Protein AF-A0A9C7V5L8-F1 (afdb_monomer)

Mean predicted aligned error: 9.67 Å

pLDDT: mean 76.82, std 20.41, range [23.62, 98.0]

Sequence (207 aa):
MPKQIGFRKIGQVSLGNASNLSGWEWQTLNNRGLYIYHSVRDINSKLLDERAEGILSKWDIISTSLVNKHRFHGVGNVGLILKVPAQNIISTSPKSLHFPNRIGLGSAEAEDVWALSDRIASGVNLAGTCLASSFRFLLNPETIMAKTQDYNEVLVVGRPGIKLYQDYPHTEKIEVWHICRTGEEYDVDIYQRLRLCNPGVRTVVLA

Nearest PDB structures (foldseek):
  8ine-assembly1_6  TM=5.066E-01  e=8.709E+00  Homo sapiens
  6met-assembly1_G  TM=1.849E-01  e=4.070E+00  Human immunodeficiency virus 1
  6u0n-assembly1_C  TM=1.704E-01  e=5.588E+00  Human immunodeficiency virus 1

Radius of gyration: 16.79 Å; Cα contacts (8 Å, |Δi|>4): 419; chains: 1; bounding box: 36×43×50 Å

Secondary structure (DSSP, 8-state):
--------S-TT---S-GGGGGGGSHHHHHHTTEEEEEE---TT-GGGTS-HHHHHTT-S-EEEEEEETTB---SSSEEEEEE--GGGEEEEESS-----TTTTS-SS-SS-TTHHHHHHHH-B-TTS-B-SS-S-----HHHHHHH-SS--EEEE--SSS----TTSPPP-PPEEEEEEEESSSTTHHHHHHHHHHSTT-EEEEE-

Solvent-accessible surface area (backbone atoms only — not comparable to full-atom values): 11532 Å² total; per-residue (Å²): 132,86,77,81,80,77,82,81,66,78,71,83,59,68,80,63,84,67,79,42,38,68,51,47,27,53,68,53,26,51,77,70,54,38,42,42,35,35,60,57,81,59,90,84,39,65,53,54,74,35,43,46,48,69,55,42,39,67,24,58,44,41,62,26,12,65,26,34,66,84,53,64,22,54,65,73,43,30,30,37,31,42,43,49,53,35,59,22,54,63,23,41,38,36,44,66,65,56,67,71,70,54,52,61,66,58,78,98,51,45,80,49,91,51,56,62,61,51,42,48,64,59,17,48,31,76,86,70,48,68,46,98,53,49,60,70,36,74,63,40,63,66,59,30,64,73,58,36,81,69,35,30,28,32,35,29,38,20,36,52,73,42,70,48,42,90,91,47,65,53,17,49,71,45,42,71,59,29,42,35,37,43,83,82,86,68,60,58,66,57,50,51,34,36,49,67,32,34,73,90,53,47,76,47,79,43,86

Structure (mmCIF, N/CA/C/O backbone):
data_AF-A0A9C7V5L8-F1
#
_entry.id   AF-A0A9C7V5L8-F1
#
loop_
_atom_site.group_PDB
_atom_site.id
_atom_site.type_symbol
_atom_site.label_atom_id
_atom_site.label_alt_id
_atom_site.label_comp_id
_atom_site.label_asym_id
_atom_site.label_entity_id
_atom_site.label_seq_id
_atom_site.pdbx_PDB_ins_code
_atom_site.Cartn_x
_atom_site.Cartn_y
_atom_site.Cartn_z
_atom_site.occupancy
_atom_site.B_iso_or_equiv
_atom_site.auth_seq_id
_atom_site.auth_comp_id
_atom_site.auth_asym_id
_atom_site.auth_atom_id
_atom_site.pdbx_PDB_model_num
ATOM 1 N N . MET A 1 1 ? 6.798 -24.695 29.400 1.00 25.45 1 MET A N 1
ATOM 2 C CA . MET A 1 1 ? 5.682 -23.772 29.708 1.00 25.45 1 MET A CA 1
ATOM 3 C C . MET A 1 1 ? 5.746 -22.612 28.726 1.00 25.45 1 MET A C 1
ATOM 5 O O . MET A 1 1 ? 6.796 -21.978 28.677 1.00 25.45 1 MET A O 1
ATOM 9 N N . PRO A 1 2 ? 4.717 -22.355 27.901 1.00 26.05 2 PRO A N 1
ATOM 10 C CA . PRO A 1 2 ? 4.737 -21.208 27.003 1.00 26.05 2 PRO A CA 1
ATOM 11 C C . PRO A 1 2 ? 4.601 -19.934 27.840 1.00 26.05 2 PRO A C 1
ATOM 13 O O . PRO A 1 2 ? 3.645 -19.787 28.600 1.00 26.05 2 PRO A O 1
ATOM 16 N N . LYS A 1 3 ? 5.581 -19.031 27.732 1.00 23.62 3 LYS A N 1
ATOM 17 C CA . LYS A 1 3 ? 5.513 -17.698 28.335 1.00 23.62 3 LYS A CA 1
ATOM 18 C C . LYS A 1 3 ? 4.368 -16.936 27.668 1.00 23.62 3 LYS A C 1
ATOM 20 O O . LYS A 1 3 ? 4.429 -16.667 26.472 1.00 23.62 3 LYS A O 1
ATOM 25 N N . GLN A 1 4 ? 3.339 -16.589 28.440 1.00 24.62 4 GLN A N 1
ATOM 26 C CA . GLN A 1 4 ? 2.385 -15.549 28.063 1.00 24.62 4 GLN A CA 1
ATOM 27 C C . GLN A 1 4 ? 3.173 -14.258 27.815 1.00 24.62 4 GLN A C 1
ATOM 29 O O . GLN A 1 4 ? 3.718 -13.662 28.744 1.00 24.62 4 GLN A O 1
ATOM 34 N N . ILE A 1 5 ? 3.274 -13.856 26.549 1.00 30.81 5 ILE A N 1
ATOM 35 C CA . ILE A 1 5 ? 3.837 -12.566 26.157 1.00 30.81 5 ILE A CA 1
ATOM 36 C C . ILE A 1 5 ? 2.778 -11.520 26.509 1.00 30.81 5 ILE A C 1
ATOM 38 O O . ILE A 1 5 ? 1.745 -11.406 25.853 1.00 30.81 5 ILE A O 1
ATOM 42 N N . GLY A 1 6 ? 3.003 -10.823 27.621 1.00 24.31 6 GLY A N 1
ATOM 43 C CA . GLY A 1 6 ? 2.120 -9.776 28.114 1.00 24.31 6 GLY A CA 1
ATOM 44 C C . GLY A 1 6 ? 2.087 -8.589 27.156 1.00 24.31 6 GLY A C 1
ATOM 45 O O . GLY A 1 6 ? 3.059 -7.847 27.039 1.00 24.31 6 GLY A O 1
ATOM 46 N N . PHE A 1 7 ? 0.942 -8.385 26.507 1.00 36.97 7 PHE A N 1
ATOM 47 C CA . PHE A 1 7 ? 0.607 -7.153 25.803 1.00 36.97 7 PHE A CA 1
ATOM 48 C C . PHE A 1 7 ? 0.514 -5.995 26.812 1.00 36.97 7 PHE A C 1
ATOM 50 O O . PHE A 1 7 ? -0.493 -5.847 27.507 1.00 36.97 7 PHE A O 1
ATOM 57 N N . ARG A 1 8 ? 1.531 -5.126 26.890 1.00 31.16 8 ARG A N 1
ATOM 58 C CA . ARG A 1 8 ? 1.340 -3.778 27.447 1.00 31.16 8 ARG A CA 1
ATOM 59 C C . ARG A 1 8 ? 0.709 -2.893 26.369 1.00 31.16 8 ARG A C 1
ATOM 61 O O . ARG A 1 8 ? 1.365 -2.460 25.438 1.00 31.16 8 ARG A O 1
ATOM 68 N N . LYS A 1 9 ? -0.604 -2.696 26.512 1.00 34.94 9 LYS A N 1
ATOM 69 C CA . LYS A 1 9 ? -1.468 -1.675 25.894 1.00 34.94 9 LYS A CA 1
ATOM 70 C C . LYS A 1 9 ? -1.099 -1.179 24.469 1.00 34.94 9 LYS A C 1
ATOM 72 O O . LYS A 1 9 ? -0.755 -0.020 24.288 1.00 34.94 9 LYS A O 1
ATOM 77 N N . ILE A 1 10 ? -1.444 -1.972 23.452 1.00 41.50 10 ILE A N 1
ATOM 78 C CA . ILE A 1 10 ? -2.270 -1.455 22.326 1.00 41.50 10 ILE A CA 1
ATOM 79 C C . ILE A 1 10 ? -3.763 -1.696 22.662 1.00 41.50 10 ILE A C 1
ATOM 81 O O . ILE A 1 10 ? -4.635 -1.859 21.821 1.00 41.50 10 ILE A O 1
ATOM 85 N N . GLY A 1 11 ? -4.072 -1.787 23.955 1.00 32.16 11 GLY A N 1
ATOM 86 C CA . GLY A 1 11 ? -5.419 -1.857 24.493 1.00 32.16 11 GLY A CA 1
ATOM 87 C C . GLY A 1 11 ? -5.850 -0.434 24.805 1.00 32.16 11 GLY A C 1
ATOM 88 O O . GLY A 1 11 ? -5.294 0.169 25.720 1.00 32.16 11 GLY A O 1
ATOM 89 N N . GLN A 1 12 ? -6.825 0.061 24.040 1.00 36.06 12 GLN A N 1
ATOM 90 C CA . GLN A 1 12 ? -7.390 1.420 24.061 1.00 36.06 12 GLN A CA 1
ATOM 91 C C . GLN A 1 12 ? -6.641 2.494 23.258 1.00 36.06 12 GLN A C 1
ATOM 93 O O . GLN A 1 12 ? -6.560 3.644 23.681 1.00 36.06 12 GLN A O 1
ATOM 98 N N . VAL A 1 13 ? -6.177 2.181 22.048 1.00 39.44 13 VAL A N 1
ATOM 99 C CA . VAL A 1 13 ? -6.039 3.234 21.030 1.00 39.44 13 VAL A CA 1
ATOM 100 C C . VAL A 1 13 ? -7.345 3.283 20.238 1.00 39.44 13 VAL A C 1
ATOM 102 O O . VAL A 1 13 ? -7.466 2.665 19.193 1.00 39.44 13 VAL A O 1
ATOM 105 N N . SER A 1 14 ? -8.358 3.979 20.762 1.00 39.94 14 SER A N 1
ATOM 106 C CA . SER A 1 14 ? -9.491 4.395 19.929 1.00 39.94 14 SER A CA 1
ATOM 107 C C . SER A 1 14 ? -9.002 5.557 19.070 1.00 39.94 14 SER A C 1
ATOM 109 O O . SER A 1 14 ? -8.735 6.642 19.586 1.00 39.94 14 SER A O 1
ATOM 111 N N . LEU A 1 15 ? -8.814 5.329 17.769 1.00 50.28 15 LEU A N 1
ATOM 112 C CA . LEU A 1 15 ? -8.377 6.351 16.806 1.00 50.28 15 LEU A CA 1
ATOM 113 C C . LEU A 1 15 ? -9.476 7.399 16.493 1.00 50.28 15 LEU A C 1
ATOM 115 O O . LEU A 1 15 ? -9.343 8.161 15.540 1.00 50.28 15 LEU A O 1
ATOM 119 N N . GLY A 1 16 ? -10.537 7.479 17.306 1.00 47.16 16 GLY A N 1
ATOM 120 C CA . GLY A 1 16 ? -11.697 8.339 17.071 1.00 47.16 16 GLY A CA 1
ATOM 121 C C . GLY A 1 16 ? -12.700 7.728 16.086 1.00 47.16 16 GLY A C 1
ATOM 122 O O . GLY A 1 16 ? -12.599 6.556 15.725 1.00 47.16 16 GLY A O 1
ATOM 123 N N . ASN A 1 17 ? -13.698 8.520 15.678 1.00 50.53 17 ASN A N 1
ATOM 124 C CA . ASN A 1 17 ? -14.792 8.063 14.817 1.00 50.53 17 ASN A CA 1
ATOM 125 C C . ASN A 1 17 ? -14.271 7.542 13.469 1.00 50.53 17 ASN A C 1
ATOM 127 O O . ASN A 1 17 ? -13.768 8.297 12.640 1.00 50.53 17 ASN A O 1
ATOM 131 N N . ALA A 1 18 ? -14.493 6.255 13.216 1.00 61.12 18 ALA A N 1
ATOM 132 C CA . ALA A 1 18 ? -14.189 5.565 11.966 1.00 61.12 18 ALA A CA 1
ATOM 133 C C . ALA A 1 18 ? -15.136 5.942 10.802 1.00 61.12 18 ALA A C 1
ATOM 135 O O . ALA A 1 18 ? -15.246 5.216 9.814 1.00 61.12 18 ALA A O 1
ATOM 136 N N . SER A 1 19 ? -15.829 7.084 10.897 1.00 66.44 19 SER A N 1
ATOM 137 C CA . SER A 1 19 ? -16.840 7.528 9.929 1.00 66.44 19 SER A CA 1
ATOM 138 C C . SER A 1 19 ? -16.282 7.668 8.512 1.00 66.44 19 SER A C 1
ATOM 140 O O . SER A 1 19 ? -17.009 7.475 7.541 1.00 66.44 19 SER A O 1
ATOM 142 N N . ASN A 1 20 ? -14.981 7.945 8.388 1.00 78.31 20 ASN A N 1
ATOM 143 C CA . ASN A 1 20 ? -14.323 8.138 7.099 1.00 78.31 20 ASN A CA 1
ATOM 144 C C . ASN A 1 20 ? -13.749 6.846 6.492 1.00 78.31 20 ASN A C 1
ATOM 146 O O . ASN A 1 20 ? -13.386 6.872 5.319 1.00 78.31 20 ASN A O 1
ATOM 150 N N . LEU A 1 21 ? -13.691 5.727 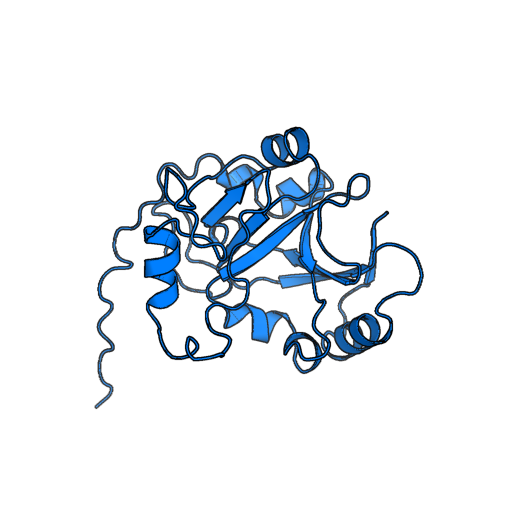7.231 1.00 88.06 21 LEU A N 1
ATOM 151 C CA . LEU A 1 21 ? -13.125 4.463 6.727 1.00 88.06 21 LEU A CA 1
ATOM 152 C C . LEU A 1 21 ? -13.976 3.823 5.623 1.00 88.06 21 LEU A C 1
ATOM 154 O O . LEU A 1 21 ? -13.425 3.206 4.722 1.00 88.06 21 LEU A O 1
ATOM 158 N N . SER A 1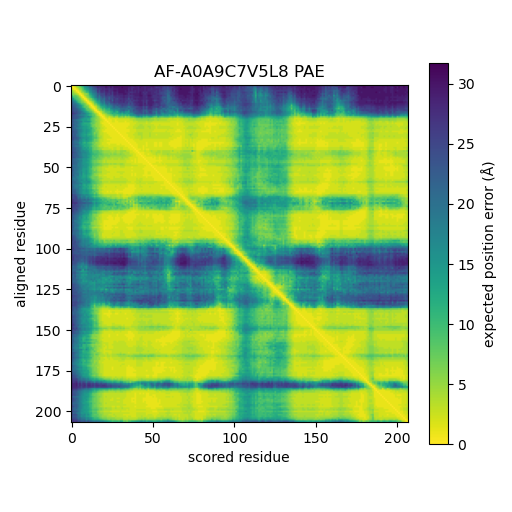 22 ? -15.290 4.051 5.610 1.00 89.12 22 SER A N 1
ATOM 159 C CA . SER A 1 22 ? -16.179 3.547 4.548 1.00 89.12 22 SER A CA 1
ATOM 160 C C . SER A 1 22 ? -15.775 4.013 3.138 1.00 89.12 22 SER A C 1
ATOM 162 O O . SER A 1 22 ? -15.967 3.297 2.153 1.00 89.12 22 SER A O 1
ATOM 164 N N . GLY A 1 23 ? -15.168 5.202 3.030 1.00 92.00 23 GLY A N 1
ATOM 165 C CA . GLY A 1 23 ? -14.621 5.718 1.774 1.00 92.00 23 GLY A CA 1
ATOM 166 C C . GLY A 1 23 ? -13.405 4.935 1.272 1.00 92.00 23 GLY A C 1
ATOM 167 O O . GLY A 1 23 ? -13.125 4.953 0.078 1.00 92.00 23 GLY A O 1
ATOM 168 N N . TRP A 1 24 ? -12.712 4.238 2.170 1.00 94.81 24 TRP A N 1
ATOM 169 C CA . TRP A 1 24 ? -11.493 3.480 1.906 1.00 94.81 24 TRP A CA 1
ATOM 170 C C . TRP A 1 24 ? -11.724 2.004 1.599 1.00 94.81 24 TRP A C 1
ATOM 172 O O . TRP A 1 24 ? -10.770 1.297 1.283 1.00 94.81 24 TRP A O 1
ATOM 182 N N . GLU A 1 25 ? -12.970 1.536 1.663 1.00 95.31 25 GLU A N 1
ATOM 183 C CA . GLU A 1 25 ? -13.309 0.181 1.241 1.00 95.31 25 GLU A CA 1
ATOM 184 C C . GLU A 1 25 ? -12.869 -0.059 -0.204 1.00 95.31 25 GLU A C 1
ATOM 186 O O . GLU A 1 25 ? -13.068 0.785 -1.085 1.00 95.31 25 GLU A O 1
ATOM 191 N N . TRP A 1 26 ? -12.295 -1.236 -0.458 1.00 94.56 26 TRP A N 1
ATOM 192 C CA . TRP A 1 26 ? -11.702 -1.581 -1.750 1.00 94.56 26 TRP A CA 1
ATOM 193 C C . TRP A 1 26 ? -12.666 -1.333 -2.921 1.00 94.56 26 TRP A C 1
ATOM 195 O O . TRP A 1 26 ? -12.301 -0.707 -3.917 1.00 94.56 26 TRP A O 1
ATOM 205 N N . GLN A 1 27 ? -13.914 -1.788 -2.799 1.00 95.12 27 GLN A N 1
ATOM 206 C CA . GLN A 1 27 ? -14.936 -1.611 -3.829 1.00 95.12 27 GLN A CA 1
ATOM 207 C C . GLN A 1 27 ? -15.253 -0.128 -4.054 1.00 95.12 27 GLN A C 1
ATOM 209 O O . GLN A 1 27 ? -15.415 0.291 -5.200 1.00 95.12 27 GLN A O 1
ATOM 214 N N . THR A 1 28 ? -15.296 0.673 -2.988 1.00 95.94 28 THR A N 1
ATOM 215 C CA . THR A 1 28 ? -15.529 2.121 -3.067 1.00 95.94 28 THR A CA 1
ATOM 216 C C . THR A 1 28 ? -14.394 2.819 -3.811 1.00 95.94 28 THR A C 1
ATOM 218 O O . THR A 1 28 ? -14.662 3.580 -4.742 1.00 95.94 28 THR A O 1
ATOM 221 N N . LEU A 1 29 ? -13.136 2.527 -3.459 1.00 96.00 29 LEU A N 1
ATOM 222 C CA . LEU A 1 29 ? -11.957 3.076 -4.136 1.00 96.00 29 LEU A CA 1
ATOM 223 C C . LEU A 1 29 ? -11.925 2.684 -5.616 1.00 96.00 29 LEU A C 1
ATOM 225 O O . LEU A 1 29 ? -11.814 3.547 -6.490 1.00 96.00 29 LEU A O 1
ATOM 229 N N . ASN A 1 30 ? -12.101 1.394 -5.908 1.00 94.50 30 ASN A N 1
ATOM 230 C CA . ASN A 1 30 ? -12.046 0.873 -7.268 1.00 94.50 30 ASN A CA 1
ATOM 231 C C . ASN A 1 30 ? -13.142 1.470 -8.166 1.00 94.50 30 ASN A C 1
ATOM 233 O O . ASN A 1 30 ? -12.861 1.865 -9.296 1.00 94.50 30 ASN A O 1
ATOM 237 N N . ASN A 1 31 ? -14.370 1.621 -7.656 1.00 95.31 31 ASN A N 1
ATOM 238 C CA . ASN A 1 31 ? -15.469 2.262 -8.391 1.00 95.31 31 ASN A CA 1
ATOM 239 C C . ASN A 1 31 ? -15.179 3.733 -8.732 1.00 95.31 31 ASN A C 1
ATOM 241 O O . ASN A 1 31 ? -15.732 4.268 -9.690 1.00 95.31 31 ASN A O 1
ATOM 245 N N . ARG A 1 32 ? -14.300 4.385 -7.964 1.00 93.94 32 ARG A N 1
ATOM 246 C CA . ARG A 1 32 ? -13.843 5.764 -8.187 1.00 93.94 32 ARG A CA 1
ATOM 247 C C . ARG A 1 32 ? -12.551 5.838 -9.009 1.00 93.94 32 ARG A C 1
ATOM 249 O O . ARG A 1 32 ? -12.058 6.932 -9.267 1.00 93.94 32 ARG A O 1
ATOM 256 N N . GLY A 1 33 ? -11.998 4.696 -9.427 1.00 93.94 33 GLY A N 1
ATOM 257 C CA . GLY A 1 33 ? -10.718 4.623 -10.133 1.00 93.94 33 GLY A CA 1
ATOM 258 C C . GLY A 1 33 ? -9.522 5.034 -9.271 1.00 93.94 33 GLY A C 1
ATOM 259 O O . GLY A 1 33 ? -8.534 5.535 -9.809 1.00 93.94 33 GLY A O 1
ATOM 260 N N . LEU A 1 34 ? -9.631 4.872 -7.950 1.00 95.38 34 LEU A N 1
ATOM 261 C CA . LEU A 1 34 ? -8.580 5.152 -6.976 1.00 95.38 34 LEU A CA 1
ATOM 262 C C . LEU A 1 34 ? -7.924 3.846 -6.518 1.00 95.38 34 LEU A C 1
ATOM 264 O O . LEU A 1 34 ? -8.600 2.833 -6.334 1.00 95.38 34 LEU A O 1
ATOM 268 N N . TYR A 1 35 ? -6.614 3.884 -6.293 1.00 95.38 35 TYR A N 1
ATOM 269 C CA . TYR A 1 35 ? -5.810 2.709 -5.964 1.00 95.38 35 TYR A CA 1
ATOM 270 C C . TYR A 1 35 ? -4.809 3.016 -4.854 1.00 95.38 35 TYR A C 1
ATOM 272 O O . TYR A 1 35 ? -4.214 4.091 -4.841 1.00 95.38 35 TYR A O 1
ATOM 280 N N . ILE A 1 36 ? -4.581 2.057 -3.955 1.00 96.12 36 ILE A N 1
ATOM 281 C CA . ILE A 1 36 ? -3.481 2.129 -2.988 1.00 96.12 36 ILE A CA 1
ATOM 282 C C . ILE A 1 36 ? -2.246 1.501 -3.629 1.00 96.12 36 ILE A C 1
ATOM 284 O O . ILE A 1 36 ? -2.272 0.343 -4.042 1.00 96.12 36 ILE A O 1
ATOM 288 N N . TYR A 1 37 ? -1.172 2.275 -3.720 1.00 94.25 37 TYR A N 1
ATOM 289 C CA . TYR A 1 37 ? 0.071 1.922 -4.389 1.00 94.25 37 TYR A CA 1
ATOM 290 C C . TYR A 1 37 ? 1.238 1.886 -3.402 1.00 94.25 37 TYR A C 1
ATOM 292 O O . TYR A 1 37 ? 1.452 2.828 -2.641 1.00 94.25 37 TYR A O 1
ATOM 300 N N . HIS A 1 38 ? 2.028 0.818 -3.448 1.00 92.75 38 HIS A N 1
ATOM 301 C CA . HIS A 1 38 ? 3.292 0.708 -2.731 1.00 92.75 38 HIS A CA 1
ATOM 302 C C . HIS A 1 38 ? 4.452 0.585 -3.718 1.00 92.75 38 HIS A C 1
ATOM 304 O O . HIS A 1 38 ? 4.539 -0.386 -4.471 1.00 92.75 38 HIS A O 1
ATOM 310 N N . SER A 1 39 ? 5.356 1.560 -3.694 1.00 89.25 39 SER A N 1
ATOM 311 C CA . SER A 1 39 ? 6.533 1.584 -4.561 1.00 89.25 39 SER A CA 1
ATOM 312 C C . SER A 1 39 ? 7.584 0.566 -4.137 1.00 89.25 39 SER A C 1
ATOM 314 O O . SER A 1 39 ? 7.913 0.492 -2.952 1.00 89.25 39 SER A O 1
ATOM 316 N N . VAL A 1 40 ? 8.218 -0.099 -5.098 1.00 87.88 40 VAL A N 1
ATOM 317 C CA . VAL A 1 40 ? 9.400 -0.931 -4.860 1.00 87.88 40 VAL A CA 1
ATOM 318 C C . VAL A 1 40 ? 10.563 -0.332 -5.639 1.00 87.88 40 VAL A C 1
ATOM 320 O O . VAL A 1 40 ? 10.607 -0.415 -6.857 1.00 87.88 40 VAL A O 1
ATOM 323 N N . ARG A 1 41 ? 11.484 0.318 -4.923 1.00 81.00 41 ARG A N 1
ATOM 324 C CA . ARG A 1 41 ? 12.629 1.038 -5.517 1.00 81.00 41 ARG A CA 1
ATOM 325 C C . ARG A 1 41 ? 13.985 0.460 -5.132 1.00 81.00 41 ARG A C 1
ATOM 327 O O . ARG A 1 41 ? 14.979 0.723 -5.791 1.00 81.00 41 ARG A O 1
ATOM 334 N N . ASP A 1 42 ? 14.037 -0.280 -4.027 1.00 80.31 42 ASP A N 1
ATOM 335 C CA . ASP A 1 42 ? 15.273 -0.900 -3.565 1.00 80.31 42 ASP A CA 1
ATOM 336 C C . ASP A 1 42 ? 15.424 -2.272 -4.219 1.00 80.31 42 ASP A C 1
ATOM 338 O O . ASP A 1 42 ? 14.597 -3.161 -4.004 1.00 80.31 42 ASP A O 1
ATOM 342 N N . ILE A 1 43 ? 16.502 -2.441 -4.982 1.00 81.12 43 ILE A N 1
ATOM 343 C CA . ILE A 1 43 ? 16.874 -3.694 -5.646 1.00 81.12 43 ILE A CA 1
ATOM 344 C C . ILE A 1 43 ? 17.133 -4.847 -4.661 1.00 81.12 43 ILE A C 1
ATOM 346 O O . ILE A 1 43 ? 17.085 -6.018 -5.039 1.00 81.12 43 ILE A O 1
ATOM 350 N N . ASN A 1 44 ? 17.368 -4.522 -3.388 1.00 81.50 44 ASN A N 1
ATOM 351 C CA . ASN A 1 44 ? 17.559 -5.477 -2.298 1.00 81.50 44 ASN A CA 1
ATOM 352 C C . ASN A 1 44 ? 16.280 -5.703 -1.473 1.00 81.50 44 ASN A C 1
ATOM 354 O O . ASN A 1 44 ? 16.327 -6.296 -0.395 1.00 81.50 44 ASN A O 1
ATOM 358 N N . SER A 1 45 ? 15.129 -5.196 -1.928 1.00 82.25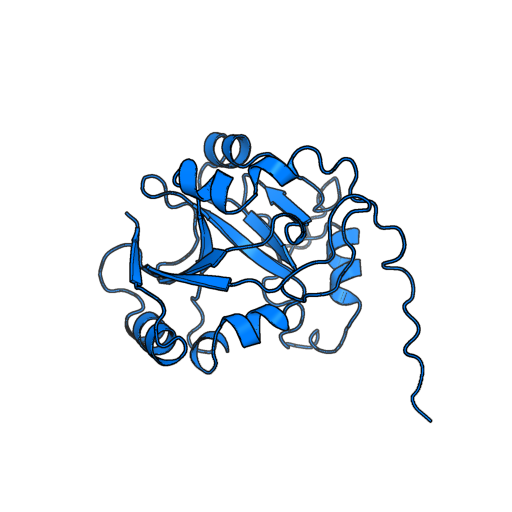 45 SER A N 1
ATOM 359 C CA . SER A 1 45 ? 13.858 -5.384 -1.230 1.00 82.25 45 SER A CA 1
ATOM 360 C C . SER A 1 45 ? 13.475 -6.862 -1.154 1.00 82.25 45 SER A C 1
ATOM 362 O O . SER A 1 45 ? 13.463 -7.558 -2.164 1.00 82.25 45 SER A O 1
ATOM 364 N N . LYS A 1 46 ? 13.025 -7.317 0.024 1.00 85.06 46 LYS A N 1
ATOM 365 C CA . LYS A 1 46 ? 12.475 -8.672 0.220 1.00 85.06 46 LYS A CA 1
ATOM 366 C C . LYS A 1 46 ? 11.248 -8.972 -0.642 1.00 85.06 46 LYS A C 1
ATOM 368 O O . LYS A 1 46 ? 10.952 -10.134 -0.903 1.00 85.06 46 LYS A O 1
ATOM 373 N N . LEU A 1 47 ? 10.563 -7.936 -1.129 1.00 87.81 47 LEU A N 1
ATOM 374 C CA . LEU A 1 47 ? 9.477 -8.080 -2.104 1.00 87.81 47 LEU A CA 1
ATOM 375 C C . LEU A 1 47 ? 9.961 -8.636 -3.457 1.00 87.81 47 LEU A C 1
ATOM 377 O O . LEU A 1 47 ? 9.133 -9.070 -4.252 1.00 87.81 47 LEU A O 1
ATOM 381 N N . LEU A 1 48 ? 11.274 -8.619 -3.714 1.00 91.12 48 LEU A N 1
ATOM 382 C CA . LEU A 1 48 ? 11.918 -9.139 -4.924 1.00 91.12 48 LEU A CA 1
ATOM 383 C C . LEU A 1 48 ? 12.482 -10.557 -4.760 1.00 91.12 48 LEU A C 1
ATOM 385 O O . LEU A 1 48 ? 13.075 -11.074 -5.708 1.00 91.12 48 LEU A O 1
ATOM 389 N N . ASP A 1 49 ? 12.307 -11.157 -3.580 1.00 90.81 49 ASP A N 1
ATOM 390 C CA . ASP A 1 49 ? 12.799 -12.498 -3.248 1.00 90.81 49 ASP A CA 1
ATOM 391 C C . ASP A 1 49 ? 11.651 -13.455 -2.873 1.00 90.81 49 ASP A C 1
ATOM 393 O O . ASP A 1 49 ? 11.735 -14.660 -3.103 1.00 90.81 49 ASP A O 1
ATOM 397 N N . GLU A 1 50 ? 10.553 -12.933 -2.318 1.00 90.62 50 GLU A N 1
ATOM 398 C CA . GLU A 1 50 ? 9.418 -13.712 -1.811 1.00 90.62 50 GLU A CA 1
ATOM 399 C C . GLU A 1 50 ? 8.071 -13.137 -2.278 1.00 90.62 50 GLU A C 1
ATOM 401 O O . GLU A 1 50 ? 7.967 -11.988 -2.713 1.00 90.62 50 GLU A O 1
ATOM 406 N N . ARG A 1 51 ? 6.996 -13.928 -2.140 1.00 95.62 51 ARG A N 1
ATOM 407 C CA . ARG A 1 51 ? 5.633 -13.468 -2.441 1.00 95.62 51 ARG A CA 1
ATOM 408 C C . ARG A 1 51 ? 5.278 -12.260 -1.573 1.00 95.62 51 ARG A C 1
ATOM 410 O O . ARG A 1 51 ? 5.296 -12.341 -0.341 1.00 95.62 51 ARG A O 1
ATOM 417 N N . ALA A 1 52 ? 4.874 -11.168 -2.219 1.00 94.31 52 ALA A N 1
ATOM 418 C CA . ALA A 1 52 ? 4.705 -9.872 -1.574 1.00 94.31 52 ALA A CA 1
ATOM 419 C C . ALA A 1 52 ? 3.690 -9.903 -0.424 1.00 94.31 52 ALA A C 1
ATOM 421 O O . ALA A 1 52 ? 3.979 -9.389 0.647 1.00 94.31 52 ALA A O 1
ATOM 422 N N . GLU A 1 53 ? 2.547 -10.572 -0.587 1.00 95.81 53 GLU A N 1
ATOM 423 C CA . GLU A 1 53 ? 1.526 -10.701 0.471 1.00 95.81 53 GLU A CA 1
ATOM 424 C C . GLU A 1 53 ? 2.090 -11.330 1.756 1.00 95.81 53 GLU A C 1
ATOM 426 O O . GLU A 1 53 ? 1.766 -10.903 2.864 1.00 95.81 53 GLU A O 1
ATOM 431 N N . GLY A 1 54 ? 2.984 -12.317 1.618 1.00 89.44 54 GLY A N 1
ATOM 432 C CA . GLY A 1 54 ? 3.649 -12.958 2.751 1.00 89.44 54 GLY A CA 1
ATOM 433 C C . GLY A 1 54 ? 4.599 -12.007 3.477 1.00 89.44 54 GLY A C 1
ATOM 434 O O . GLY A 1 54 ? 4.640 -12.006 4.706 1.00 89.44 54 GLY A O 1
ATOM 435 N N . ILE A 1 55 ? 5.311 -11.159 2.737 1.00 88.50 55 ILE A N 1
ATOM 436 C CA . ILE A 1 55 ? 6.189 -10.124 3.294 1.00 88.50 55 ILE A CA 1
ATOM 437 C C . ILE A 1 55 ? 5.381 -9.004 3.957 1.00 88.50 55 ILE A C 1
ATOM 439 O O . ILE A 1 55 ? 5.616 -8.705 5.125 1.00 88.50 55 ILE A O 1
ATOM 443 N N . LEU A 1 56 ? 4.390 -8.441 3.260 1.00 88.88 56 LEU A N 1
ATOM 444 C CA . LEU A 1 56 ? 3.537 -7.359 3.761 1.00 88.88 56 LEU A CA 1
ATOM 445 C C . LEU A 1 56 ? 2.803 -7.773 5.043 1.00 88.88 56 LEU A C 1
ATOM 447 O O . LEU A 1 56 ? 2.694 -6.972 5.963 1.00 88.88 56 LEU A O 1
ATOM 451 N N . SER A 1 57 ? 2.386 -9.041 5.161 1.00 88.88 57 SER A N 1
ATOM 452 C CA . SER A 1 57 ? 1.735 -9.559 6.377 1.00 88.88 57 SER A CA 1
ATOM 453 C C . SER A 1 57 ? 2.622 -9.572 7.629 1.00 88.88 57 SER A C 1
ATOM 455 O O . SER A 1 57 ? 2.116 -9.726 8.740 1.00 88.88 57 SER A O 1
ATOM 457 N N . LYS A 1 58 ? 3.942 -9.425 7.462 1.00 81.50 58 LYS A N 1
ATOM 458 C CA . LYS A 1 58 ? 4.915 -9.332 8.557 1.00 81.50 58 LYS A CA 1
ATOM 459 C C . LYS A 1 58 ? 5.218 -7.879 8.932 1.00 81.50 58 LYS A C 1
ATOM 461 O O . LYS A 1 58 ? 5.790 -7.650 9.992 1.00 81.50 58 LYS A O 1
ATOM 466 N N . TRP A 1 59 ? 4.883 -6.916 8.071 1.00 78.38 59 TRP A N 1
ATOM 467 C CA . TRP A 1 59 ? 5.193 -5.508 8.302 1.00 78.38 59 TRP A CA 1
ATOM 468 C C . TRP A 1 59 ? 4.146 -4.870 9.198 1.00 78.38 59 TRP A C 1
ATOM 470 O O . TRP A 1 59 ? 2.939 -5.057 9.030 1.00 78.38 59 TRP A O 1
ATOM 480 N N . ASP A 1 60 ? 4.626 -4.072 10.138 1.00 75.19 60 ASP A N 1
ATOM 481 C CA . ASP A 1 60 ? 3.761 -3.407 11.095 1.00 75.19 60 ASP A CA 1
ATOM 482 C C . ASP A 1 60 ? 3.102 -2.163 10.504 1.00 75.19 60 ASP A C 1
ATOM 484 O O . ASP A 1 60 ? 1.891 -2.013 10.629 1.00 75.19 60 ASP A O 1
ATOM 488 N N . ILE A 1 61 ? 3.863 -1.325 9.793 1.00 79.00 61 ILE A N 1
ATOM 489 C CA . ILE A 1 61 ? 3.331 -0.264 8.932 1.00 79.00 61 ILE A CA 1
ATOM 490 C C . ILE A 1 61 ? 3.989 -0.337 7.563 1.00 79.00 61 ILE A C 1
ATOM 492 O O . ILE A 1 61 ? 5.205 -0.467 7.434 1.00 79.00 61 ILE A O 1
ATOM 496 N N . ILE A 1 62 ? 3.166 -0.176 6.539 1.00 84.94 62 ILE A N 1
ATOM 497 C CA . ILE A 1 62 ? 3.562 0.042 5.161 1.00 84.94 62 ILE A CA 1
ATOM 498 C C . ILE A 1 62 ? 3.142 1.469 4.808 1.00 84.94 62 ILE A C 1
ATOM 500 O O . ILE A 1 62 ? 1.986 1.854 4.990 1.00 84.94 62 ILE A O 1
ATOM 504 N N . SER A 1 63 ? 4.076 2.256 4.288 1.00 85.75 63 SER A N 1
ATOM 505 C CA . SER A 1 63 ? 3.728 3.508 3.622 1.00 85.75 63 SER A CA 1
ATOM 506 C C . SER A 1 63 ? 3.363 3.229 2.178 1.00 85.75 63 SER A C 1
ATOM 508 O O . SER A 1 63 ? 4.028 2.470 1.458 1.00 85.75 63 SER A O 1
ATOM 510 N N . THR A 1 64 ? 2.265 3.841 1.784 1.00 91.81 64 THR A N 1
ATOM 511 C CA . THR A 1 64 ? 1.649 3.712 0.477 1.00 91.81 64 THR A CA 1
ATOM 512 C C . THR A 1 64 ? 1.188 5.087 0.014 1.00 91.81 64 THR A C 1
ATOM 514 O O . THR A 1 64 ? 1.185 6.050 0.782 1.00 91.81 64 THR A O 1
ATOM 517 N N . SER A 1 65 ? 0.774 5.178 -1.239 1.00 92.19 65 SER A N 1
ATOM 518 C CA . SER A 1 65 ? 0.165 6.374 -1.807 1.00 92.19 65 SER A CA 1
ATOM 519 C C . SER A 1 65 ? -1.191 6.022 -2.399 1.00 92.19 65 SER A C 1
ATOM 521 O O . SER A 1 65 ? -1.383 4.940 -2.949 1.00 92.19 65 SER A O 1
ATOM 523 N N . LEU A 1 66 ? -2.132 6.952 -2.318 1.00 94.88 66 LEU A N 1
ATOM 524 C CA . LEU A 1 66 ? -3.367 6.922 -3.080 1.00 94.88 66 LEU A CA 1
ATOM 525 C C . LEU A 1 66 ? -3.098 7.497 -4.475 1.00 94.88 66 LEU A C 1
ATOM 527 O O . LEU A 1 66 ? -2.649 8.635 -4.615 1.00 94.88 66 LEU A O 1
ATOM 531 N N . VAL A 1 67 ? -3.364 6.714 -5.513 1.00 92.88 67 VAL A N 1
ATOM 532 C CA . VAL A 1 67 ? -3.112 7.089 -6.909 1.00 92.88 67 VAL A CA 1
ATOM 533 C C . VAL A 1 67 ? -4.354 6.872 -7.762 1.00 92.88 67 VAL A C 1
ATOM 535 O O . VAL A 1 67 ? -5.273 6.147 -7.381 1.00 92.88 67 VAL A O 1
ATOM 538 N N . ASN A 1 68 ? -4.381 7.482 -8.944 1.00 90.19 68 ASN A N 1
ATOM 539 C CA . ASN A 1 68 ? -5.341 7.147 -9.990 1.00 90.19 68 ASN A CA 1
ATOM 540 C C . ASN A 1 68 ? -4.656 7.163 -11.365 1.00 90.19 68 ASN A C 1
ATOM 542 O O . ASN A 1 68 ? -3.506 7.574 -11.488 1.00 90.19 68 ASN A O 1
ATOM 546 N N . LYS A 1 69 ? -5.375 6.735 -12.405 1.00 82.25 69 LYS A N 1
ATOM 547 C CA . LYS A 1 69 ? -4.856 6.631 -13.784 1.00 82.25 69 LYS A CA 1
ATOM 548 C C . LYS A 1 69 ? -4.509 7.959 -14.481 1.00 82.25 69 LYS A C 1
ATOM 550 O O . LYS A 1 69 ? -4.058 7.928 -15.617 1.00 82.25 69 LYS A O 1
ATOM 555 N N . HIS A 1 70 ? -4.857 9.097 -13.884 1.00 78.19 70 HIS A N 1
ATOM 556 C CA . HIS A 1 70 ? -4.691 10.431 -14.474 1.00 78.19 70 HIS A CA 1
ATOM 557 C C . HIS A 1 70 ? -3.699 11.304 -13.703 1.00 78.19 70 HIS A C 1
ATOM 559 O O . HIS A 1 70 ? -3.263 12.336 -14.207 1.00 78.19 70 HIS A O 1
ATOM 565 N N . ARG A 1 71 ? -3.429 10.947 -12.448 1.00 73.56 71 ARG A N 1
ATOM 566 C CA . ARG A 1 71 ? -2.558 11.650 -11.519 1.00 73.56 71 ARG A CA 1
ATOM 567 C C . ARG A 1 71 ? -1.870 10.616 -10.646 1.00 73.56 71 ARG A C 1
ATOM 569 O O . ARG A 1 71 ? -2.391 10.192 -9.606 1.00 73.56 71 ARG A O 1
ATOM 576 N N . PHE A 1 72 ? -0.695 10.201 -11.095 1.00 80.19 72 PHE A N 1
ATOM 577 C CA . PHE A 1 72 ? 0.155 9.320 -10.326 1.00 80.19 72 PHE A CA 1
ATOM 578 C C . PHE A 1 72 ? 0.940 10.123 -9.281 1.00 80.19 72 PHE A C 1
ATOM 580 O O . PHE A 1 72 ? 1.961 10.733 -9.574 1.00 80.19 72 PHE A O 1
ATOM 587 N N . HIS A 1 73 ? 0.441 10.121 -8.046 1.00 72.12 73 HIS A N 1
ATOM 588 C CA . HIS A 1 73 ? 1.082 10.756 -6.884 1.00 72.12 73 HIS A CA 1
ATOM 589 C C . HIS A 1 73 ? 1.954 9.781 -6.073 1.00 72.12 73 HIS A C 1
ATOM 591 O O . HIS A 1 73 ? 2.282 10.039 -4.914 1.00 72.12 73 HIS A O 1
ATOM 597 N N . GLY A 1 74 ? 2.275 8.624 -6.658 1.00 66.94 74 GLY A N 1
ATOM 598 C CA . GLY A 1 74 ? 3.163 7.634 -6.068 1.00 66.94 74 GLY A CA 1
ATOM 599 C C . GLY A 1 74 ? 4.625 7.994 -6.307 1.00 66.94 74 GLY A C 1
ATOM 600 O O . GLY A 1 74 ? 4.981 8.612 -7.307 1.00 66.94 74 GLY A O 1
ATOM 601 N N . VAL A 1 75 ? 5.494 7.580 -5.392 1.00 70.75 75 VAL A N 1
ATOM 602 C CA . VAL A 1 75 ? 6.942 7.684 -5.596 1.00 70.75 75 VAL A CA 1
ATOM 603 C C . VAL A 1 75 ? 7.427 6.459 -6.375 1.00 70.75 75 VAL A C 1
ATOM 605 O O . VAL A 1 75 ? 7.080 5.343 -6.018 1.00 70.75 75 VAL A O 1
ATOM 608 N N . GLY A 1 76 ? 8.285 6.628 -7.382 1.00 77.31 76 GLY A N 1
ATOM 609 C CA . GLY A 1 76 ? 8.929 5.515 -8.096 1.00 77.31 76 GLY A CA 1
ATOM 610 C C . GLY A 1 76 ? 8.076 4.848 -9.177 1.00 77.31 76 GLY A C 1
ATOM 611 O O . GLY A 1 76 ? 6.851 4.943 -9.166 1.00 77.31 76 GLY A O 1
ATOM 612 N N . ASN A 1 77 ? 8.759 4.145 -10.086 1.00 84.62 77 ASN A N 1
ATOM 613 C CA . ASN A 1 77 ? 8.190 3.725 -11.369 1.00 84.62 77 ASN A CA 1
ATOM 614 C C . ASN A 1 77 ? 7.642 2.300 -11.392 1.00 84.62 77 ASN A C 1
ATOM 616 O O . ASN A 1 77 ? 6.973 1.918 -12.346 1.00 84.62 77 ASN A O 1
ATOM 620 N N . VAL A 1 78 ? 7.931 1.500 -10.367 1.00 89.12 78 VAL A N 1
ATOM 621 C CA . VAL A 1 78 ? 7.496 0.108 -10.255 1.00 89.12 78 VAL A CA 1
ATOM 622 C C . VAL A 1 78 ? 6.984 -0.143 -8.845 1.00 89.12 78 VAL A C 1
ATOM 624 O O . VAL A 1 78 ? 7.584 0.283 -7.855 1.00 89.12 78 VAL A O 1
ATOM 627 N N . GLY A 1 79 ? 5.874 -0.866 -8.736 1.00 92.19 79 GLY A N 1
ATOM 628 C CA . GLY A 1 79 ? 5.318 -1.205 -7.438 1.00 92.19 79 GLY A CA 1
ATOM 629 C C . GLY A 1 79 ? 4.100 -2.109 -7.501 1.00 92.19 79 GLY A C 1
ATOM 630 O O . GLY A 1 79 ? 3.838 -2.792 -8.492 1.00 92.19 79 GLY A O 1
ATOM 631 N N . LEU A 1 80 ? 3.357 -2.117 -6.404 1.00 95.25 80 LEU A N 1
ATOM 632 C CA . LEU A 1 80 ? 2.215 -2.989 -6.176 1.00 95.25 80 LEU A CA 1
ATOM 633 C C . LEU A 1 80 ? 0.966 -2.141 -5.962 1.00 95.25 80 LEU A C 1
ATOM 635 O O . LEU A 1 80 ? 0.971 -1.239 -5.127 1.00 95.25 80 LEU A O 1
ATOM 639 N N . ILE A 1 81 ? -0.111 -2.453 -6.681 1.00 96.19 81 ILE A N 1
ATOM 640 C CA . ILE A 1 81 ? -1.453 -1.991 -6.323 1.00 96.19 81 ILE A CA 1
ATOM 641 C C . ILE A 1 81 ? -2.040 -2.995 -5.342 1.00 96.19 81 ILE A C 1
ATOM 643 O O . ILE A 1 81 ? -2.140 -4.189 -5.642 1.00 96.19 81 ILE A O 1
ATOM 647 N N . LEU A 1 82 ? -2.425 -2.497 -4.175 1.00 97.56 82 LEU A N 1
ATOM 648 C CA . LEU A 1 82 ? -2.836 -3.288 -3.028 1.00 97.56 82 LEU A CA 1
ATOM 649 C C . LEU A 1 82 ? -4.343 -3.169 -2.806 1.00 97.56 82 LEU A C 1
ATOM 651 O O . LEU A 1 82 ? -4.900 -2.071 -2.873 1.00 97.56 82 LEU A O 1
ATOM 655 N N . LYS A 1 83 ? -4.994 -4.285 -2.465 1.00 97.94 83 LYS A N 1
ATOM 656 C CA . LYS A 1 83 ? -6.292 -4.236 -1.789 1.00 97.94 83 LYS A CA 1
ATOM 657 C C . LYS A 1 83 ? -6.028 -4.218 -0.298 1.00 97.94 83 LYS A C 1
ATOM 659 O O . LYS A 1 83 ? -5.688 -5.239 0.300 1.00 97.94 83 LYS A O 1
ATOM 664 N N . VAL A 1 84 ? -6.141 -3.032 0.276 1.00 97.62 84 VAL A N 1
ATOM 665 C CA . VAL A 1 84 ? -5.996 -2.838 1.713 1.00 97.62 84 VAL A CA 1
ATOM 666 C C . VAL A 1 84 ? -7.397 -2.814 2.323 1.00 97.62 84 VAL A C 1
ATOM 668 O O . VAL A 1 84 ? -8.201 -1.978 1.909 1.00 97.62 84 VAL A O 1
ATOM 671 N N . PRO A 1 85 ? -7.708 -3.707 3.277 1.00 97.12 85 PRO A N 1
ATOM 672 C CA . PRO A 1 85 ? -8.936 -3.611 4.059 1.00 97.12 85 PRO A CA 1
ATOM 673 C C . PRO A 1 85 ? -9.005 -2.253 4.767 1.00 97.12 85 PRO A C 1
ATOM 675 O O . PRO A 1 85 ? -7.994 -1.796 5.306 1.00 97.12 85 PRO A O 1
ATOM 678 N N . ALA A 1 86 ? -10.164 -1.590 4.783 1.00 95.25 86 ALA A N 1
ATOM 679 C CA . ALA A 1 86 ? -10.264 -0.226 5.311 1.00 95.25 86 ALA A CA 1
ATOM 680 C C . ALA A 1 86 ? -9.796 -0.133 6.773 1.00 95.25 86 ALA A C 1
ATOM 682 O O . ALA A 1 86 ? -9.123 0.823 7.157 1.00 95.25 86 ALA A O 1
ATOM 683 N N . GLN A 1 87 ? -10.063 -1.172 7.569 1.00 92.75 87 GLN A N 1
ATOM 684 C CA . GLN A 1 87 ? -9.634 -1.261 8.961 1.00 92.75 87 GLN A CA 1
ATOM 685 C C . GLN A 1 87 ? -8.112 -1.328 9.151 1.00 92.75 87 GLN A C 1
ATOM 687 O O . GLN A 1 87 ? -7.657 -1.163 10.278 1.00 92.75 87 GLN A O 1
ATOM 692 N N . ASN A 1 88 ? -7.324 -1.572 8.098 1.00 94.19 88 ASN A N 1
ATOM 693 C CA . ASN A 1 88 ? -5.862 -1.569 8.159 1.00 94.19 88 ASN A CA 1
ATOM 694 C C . ASN A 1 88 ? -5.267 -0.159 8.019 1.00 94.19 88 ASN A C 1
ATOM 696 O O . ASN A 1 88 ? -4.088 0.022 8.311 1.00 94.19 88 ASN A O 1
ATOM 700 N N . ILE A 1 89 ? -6.021 0.841 7.563 1.00 92.12 89 ILE A N 1
ATOM 701 C CA . ILE A 1 89 ? -5.509 2.203 7.359 1.00 92.12 89 ILE A CA 1
ATOM 702 C C . ILE A 1 89 ? -5.465 2.921 8.697 1.00 92.12 89 ILE A C 1
ATOM 704 O O . ILE A 1 89 ? -6.477 2.952 9.370 1.00 92.12 89 ILE A O 1
ATOM 708 N N . ILE A 1 90 ? -4.337 3.534 9.061 1.00 86.31 90 ILE A N 1
ATOM 709 C CA . ILE A 1 90 ? -4.171 4.238 10.350 1.00 86.31 90 ILE A CA 1
ATOM 710 C C . ILE A 1 90 ? -3.915 5.738 10.201 1.00 86.31 90 ILE A C 1
ATOM 712 O O . ILE A 1 90 ? -4.092 6.500 11.154 1.00 86.31 90 ILE A O 1
ATOM 716 N N . SER A 1 91 ? -3.476 6.166 9.018 1.00 86.31 91 SER A N 1
ATOM 717 C CA . SER A 1 91 ? -3.142 7.554 8.734 1.00 86.31 91 SER A CA 1
ATOM 718 C C . SER A 1 91 ? -3.221 7.846 7.255 1.00 86.31 91 SER A C 1
ATOM 720 O O . SER A 1 91 ? -2.934 6.991 6.419 1.00 86.31 91 SER A O 1
ATOM 722 N N . THR A 1 92 ? -3.575 9.079 6.942 1.00 88.81 92 THR A N 1
ATOM 723 C CA . THR A 1 92 ? -3.749 9.563 5.587 1.00 88.81 92 THR A CA 1
ATOM 724 C C . THR A 1 92 ? -3.375 11.041 5.532 1.00 88.81 92 THR A C 1
ATOM 726 O O . THR A 1 92 ? -3.760 11.829 6.399 1.00 88.81 92 THR A O 1
ATOM 729 N N . SER A 1 93 ? -2.615 11.436 4.518 1.00 88.12 93 SER A N 1
ATOM 730 C CA . SER A 1 93 ? -2.112 12.798 4.380 1.00 88.12 93 SER A CA 1
ATOM 731 C C . SER A 1 93 ? -2.019 13.198 2.910 1.00 88.12 93 SER A C 1
ATOM 733 O O . SER A 1 93 ? -1.474 12.435 2.117 1.00 88.12 93 SER A O 1
ATOM 735 N N . PRO A 1 94 ? -2.462 14.413 2.526 1.00 88.88 94 PRO A N 1
ATOM 736 C CA . PRO A 1 94 ? -2.291 14.937 1.169 1.00 88.88 94 PRO A CA 1
ATOM 737 C C . PRO A 1 94 ? -0.846 15.384 0.876 1.00 88.88 94 PRO A C 1
ATOM 739 O O . PRO A 1 94 ? -0.586 15.983 -0.162 1.00 88.88 94 PRO A O 1
ATOM 742 N N . LYS A 1 95 ? 0.075 15.157 1.818 1.00 84.69 95 LYS A N 1
ATOM 743 C CA . LYS A 1 95 ? 1.510 15.428 1.716 1.00 84.69 95 LYS A CA 1
ATOM 744 C C . LYS A 1 95 ? 2.287 14.193 2.162 1.00 84.69 95 LYS A C 1
ATOM 746 O O . LYS A 1 95 ? 1.840 13.504 3.081 1.00 84.69 95 LYS A O 1
ATOM 751 N N . SER A 1 96 ? 3.466 13.969 1.590 1.00 76.88 96 SER A N 1
ATOM 752 C CA . SER A 1 96 ? 4.440 13.018 2.139 1.00 76.88 96 SER A CA 1
ATOM 753 C C . SER A 1 96 ? 4.768 13.380 3.591 1.00 76.88 96 SER A C 1
ATOM 755 O O . SER A 1 96 ? 5.149 14.520 3.868 1.00 76.88 96 SER A O 1
ATOM 757 N N . LEU A 1 97 ? 4.630 12.434 4.521 1.00 71.25 97 LEU A N 1
ATOM 758 C CA . LEU A 1 97 ? 5.009 12.628 5.922 1.00 71.25 97 LEU A CA 1
ATOM 759 C C . LEU A 1 97 ? 6.462 12.205 6.171 1.00 71.25 97 LEU A C 1
ATOM 761 O O . LEU A 1 97 ? 6.947 12.354 7.292 1.00 71.25 97 LEU A O 1
ATOM 765 N N . HIS A 1 98 ? 7.166 11.716 5.138 1.00 66.44 98 HIS A N 1
ATOM 766 C CA . HIS A 1 98 ? 8.497 11.115 5.253 1.00 66.44 98 HIS A CA 1
ATOM 767 C C . HIS A 1 98 ? 8.528 10.042 6.349 1.00 66.44 98 HIS A C 1
ATOM 769 O O . HIS A 1 98 ? 9.410 10.039 7.216 1.00 66.44 98 HIS A O 1
ATOM 775 N N . PHE A 1 99 ? 7.520 9.165 6.345 1.00 63.56 99 PHE A N 1
ATOM 776 C CA . PHE A 1 99 ? 7.424 8.101 7.328 1.00 63.56 99 PHE A CA 1
ATOM 777 C C . PHE A 1 99 ? 8.560 7.070 7.135 1.00 63.56 99 PHE A C 1
ATOM 779 O O . PHE A 1 99 ? 9.017 6.842 6.010 1.00 63.56 99 PHE A O 1
ATOM 786 N N . PRO A 1 100 ? 9.067 6.434 8.206 1.00 57.84 100 PRO A N 1
ATOM 787 C CA . PRO A 1 100 ? 10.018 5.336 8.076 1.00 57.84 100 PRO A CA 1
ATOM 788 C C . PRO A 1 100 ? 9.345 4.103 7.452 1.00 57.84 100 PRO A C 1
ATOM 790 O O . PRO A 1 100 ? 8.668 3.334 8.125 1.00 57.84 100 PRO A O 1
ATOM 793 N N . ASN A 1 101 ? 9.568 3.857 6.161 1.00 52.97 101 ASN A N 1
ATOM 794 C CA . ASN A 1 101 ? 8.926 2.755 5.416 1.00 52.97 101 ASN A CA 1
ATOM 795 C C . ASN A 1 101 ? 9.525 1.363 5.696 1.00 52.97 101 ASN A C 1
ATOM 797 O O . ASN A 1 101 ? 9.367 0.450 4.888 1.00 52.97 101 ASN A O 1
ATOM 801 N N . ARG A 1 102 ? 10.274 1.209 6.795 1.00 50.62 102 ARG A N 1
ATOM 802 C CA . ARG A 1 102 ? 11.034 -0.004 7.152 1.00 50.62 102 ARG A CA 1
ATOM 803 C C . ARG A 1 102 ? 10.903 -0.402 8.625 1.00 50.62 102 ARG A C 1
ATOM 805 O O . ARG A 1 102 ? 11.754 -1.132 9.133 1.00 50.62 102 ARG A O 1
ATOM 812 N N . ILE A 1 103 ? 9.863 0.061 9.322 1.00 48.75 103 ILE A N 1
ATOM 813 C CA . ILE A 1 103 ? 9.620 -0.379 10.703 1.00 48.75 103 ILE A CA 1
ATOM 814 C C . ILE A 1 103 ? 9.376 -1.898 10.687 1.00 48.75 103 ILE A C 1
ATOM 816 O O . ILE A 1 103 ? 8.461 -2.376 10.016 1.00 48.75 103 ILE A O 1
ATOM 820 N N . GLY A 1 104 ? 10.245 -2.647 11.375 1.00 39.38 104 GLY A N 1
ATOM 821 C CA . GLY A 1 104 ? 10.238 -4.114 11.412 1.00 39.38 104 GLY A CA 1
ATOM 822 C C . GLY A 1 104 ? 11.118 -4.834 10.373 1.00 39.38 104 GLY A C 1
ATOM 823 O O . GLY A 1 104 ? 11.030 -6.055 10.279 1.00 39.38 104 GLY A O 1
ATOM 824 N N . LEU A 1 105 ? 11.965 -4.135 9.597 1.00 41.81 105 LEU A N 1
ATOM 825 C CA . LEU A 1 105 ? 12.802 -4.750 8.539 1.00 41.81 105 LEU A CA 1
ATOM 826 C C . LEU A 1 105 ? 14.331 -4.658 8.712 1.00 41.81 105 LEU A C 1
ATOM 828 O O . LEU A 1 105 ? 15.063 -5.146 7.856 1.00 41.81 105 LEU A O 1
ATOM 832 N N . GLY A 1 106 ? 14.834 -4.115 9.820 1.00 39.28 106 GLY A N 1
ATOM 833 C CA . GLY A 1 106 ? 16.225 -4.339 10.227 1.00 39.28 106 GLY A CA 1
ATOM 834 C C . GLY A 1 106 ? 17.280 -3.460 9.572 1.00 39.28 106 GLY A C 1
ATOM 835 O O . GLY A 1 106 ? 18.001 -3.864 8.669 1.00 39.28 106 GLY A O 1
ATOM 836 N N . SER A 1 107 ? 17.478 -2.305 10.194 1.00 37.34 107 SER A N 1
ATOM 837 C CA . SER A 1 107 ? 18.808 -1.789 10.524 1.00 37.34 107 SER A CA 1
ATOM 838 C C . SER A 1 107 ? 18.736 -1.308 11.972 1.00 37.34 107 SER A C 1
ATOM 840 O O . SER A 1 107 ? 18.041 -0.333 12.225 1.00 37.34 107 SER A O 1
ATOM 842 N N . ALA A 1 108 ? 19.348 -2.038 12.915 1.00 42.00 108 ALA A N 1
ATOM 843 C CA . ALA A 1 108 ? 19.310 -1.846 14.383 1.00 42.00 108 ALA A CA 1
ATOM 844 C C . ALA A 1 108 ? 17.918 -1.802 15.077 1.00 42.00 108 ALA A C 1
ATOM 846 O O . ALA A 1 108 ? 17.817 -2.134 16.249 1.00 42.00 108 ALA A O 1
ATOM 847 N N . GLU A 1 109 ? 16.840 -1.482 14.361 1.00 43.28 109 GLU A N 1
ATOM 848 C CA . GLU A 1 109 ? 15.475 -1.272 14.866 1.00 43.28 109 GLU A CA 1
ATOM 849 C C . GLU A 1 109 ? 14.524 -2.439 14.499 1.00 43.28 109 GLU A C 1
ATOM 851 O O . GLU A 1 109 ? 13.306 -2.309 14.574 1.00 43.28 109 GLU A O 1
ATOM 856 N N . ALA A 1 110 ? 15.060 -3.595 14.074 1.00 41.91 110 ALA A N 1
ATOM 857 C CA . ALA A 1 110 ? 14.268 -4.797 13.741 1.00 41.91 110 ALA A CA 1
ATOM 858 C C . ALA A 1 110 ? 13.758 -5.582 14.955 1.00 41.91 110 ALA A C 1
ATOM 860 O O . ALA A 1 110 ? 12.875 -6.420 14.799 1.00 41.91 110 ALA A O 1
ATOM 861 N N . GLU A 1 111 ? 14.323 -5.360 16.138 1.00 42.31 111 GLU A N 1
ATOM 862 C CA . GLU A 1 111 ? 13.986 -6.151 17.328 1.00 42.31 111 GLU A CA 1
ATOM 863 C C . GLU A 1 111 ? 13.065 -5.408 18.297 1.00 42.31 111 GLU A C 1
ATOM 865 O O . GLU A 1 111 ? 12.592 -5.991 19.274 1.00 42.31 111 GLU A O 1
ATOM 870 N N . ASP A 1 112 ? 12.754 -4.142 18.014 1.00 48.47 112 ASP A N 1
ATOM 871 C CA . ASP A 1 112 ? 11.887 -3.351 18.871 1.00 48.47 112 ASP A CA 1
ATOM 872 C C . ASP A 1 112 ? 10.424 -3.466 18.433 1.00 48.47 112 ASP A C 1
ATOM 874 O O . ASP A 1 112 ? 9.908 -2.708 17.609 1.00 48.47 112 ASP A O 1
ATOM 878 N N . VAL A 1 113 ? 9.746 -4.437 19.046 1.00 46.22 113 VAL A N 1
ATOM 879 C CA . VAL A 1 113 ? 8.302 -4.701 18.930 1.00 46.22 113 VAL A CA 1
ATOM 880 C C . VAL A 1 113 ? 7.448 -3.464 19.287 1.00 46.22 113 VAL A C 1
ATOM 882 O O . VAL A 1 113 ? 6.253 -3.434 18.990 1.00 46.22 113 VAL A O 1
ATOM 885 N N . TRP A 1 114 ? 8.043 -2.431 19.898 1.00 49.88 114 TRP A N 1
ATOM 886 C CA . TRP A 1 114 ? 7.380 -1.207 20.354 1.00 49.88 114 TRP A CA 1
ATOM 887 C C . TRP A 1 114 ? 7.751 0.047 19.562 1.00 49.88 114 TRP A C 1
ATOM 889 O O . TRP A 1 114 ? 6.990 1.017 19.615 1.00 49.88 114 TRP A O 1
ATOM 899 N N . ALA A 1 115 ? 8.813 0.010 18.746 1.00 54.97 115 ALA A N 1
ATOM 900 C CA . ALA A 1 115 ? 9.241 1.139 17.912 1.00 54.97 115 ALA A CA 1
ATOM 901 C C . ALA A 1 115 ? 8.091 1.693 17.055 1.00 54.97 115 ALA A C 1
ATOM 903 O O . ALA A 1 115 ? 7.999 2.892 16.805 1.00 54.97 115 ALA A O 1
ATOM 904 N N . LEU A 1 116 ? 7.157 0.831 16.656 1.00 54.53 116 LEU A N 1
ATOM 905 C CA . LEU A 1 116 ? 5.942 1.207 15.948 1.00 54.53 116 LEU A CA 1
ATOM 906 C C . LEU A 1 116 ? 5.013 2.121 16.761 1.00 54.53 116 LEU A C 1
ATOM 908 O O . LEU A 1 116 ? 4.620 3.191 16.295 1.00 54.53 116 LEU A O 1
ATOM 912 N N . SER A 1 117 ? 4.640 1.684 17.966 1.00 54.25 117 SER A N 1
ATOM 913 C CA . SER A 1 117 ? 3.740 2.425 18.851 1.00 54.25 117 SER A CA 1
ATOM 914 C C . SER A 1 117 ? 4.362 3.766 19.223 1.00 54.25 117 SER A C 1
ATOM 916 O O . SER A 1 117 ? 3.688 4.796 19.170 1.00 54.25 117 SER A O 1
ATOM 918 N N . ASP A 1 118 ? 5.664 3.765 19.497 1.00 58.94 118 ASP A N 1
ATOM 919 C CA . ASP A 1 118 ? 6.411 4.957 19.881 1.00 58.94 118 ASP A CA 1
ATOM 920 C C . ASP A 1 118 ? 6.540 5.952 18.722 1.00 58.94 118 ASP A C 1
ATOM 922 O O . ASP A 1 118 ? 6.431 7.161 18.927 1.00 58.94 118 ASP A O 1
ATOM 926 N N . ARG A 1 119 ? 6.674 5.490 17.473 1.00 60.25 119 ARG A N 1
ATOM 927 C CA . ARG A 1 119 ? 6.723 6.377 16.295 1.00 60.25 119 ARG A CA 1
ATOM 928 C C . ARG A 1 119 ? 5.358 6.967 15.943 1.00 60.25 119 ARG A C 1
ATOM 930 O O . ARG A 1 119 ? 5.269 8.168 15.692 1.00 60.25 119 ARG A O 1
ATOM 937 N N . ILE A 1 120 ? 4.284 6.173 15.991 1.00 59.09 120 ILE A N 1
ATOM 938 C CA . ILE A 1 120 ? 2.918 6.693 15.787 1.00 59.09 120 ILE A CA 1
ATOM 939 C C . ILE A 1 120 ? 2.566 7.705 16.887 1.00 59.09 120 ILE A C 1
ATOM 941 O O . ILE A 1 120 ? 1.954 8.738 16.600 1.00 59.09 120 ILE A O 1
ATOM 945 N N . ALA A 1 121 ? 2.929 7.405 18.140 1.00 58.78 121 ALA A N 1
ATOM 946 C CA . ALA A 1 121 ? 2.634 8.248 19.294 1.00 58.78 121 ALA A CA 1
ATOM 947 C C . ALA A 1 121 ? 3.495 9.517 19.348 1.00 58.78 121 ALA A C 1
ATOM 949 O O . ALA A 1 121 ? 2.976 10.571 19.707 1.00 58.78 121 ALA A O 1
ATOM 950 N N . SER A 1 122 ? 4.775 9.437 18.976 1.00 60.25 122 SER A N 1
ATOM 951 C CA . SER A 1 122 ? 5.695 10.581 19.046 1.00 60.25 122 SER A CA 1
ATOM 952 C C . SER A 1 122 ? 5.410 11.652 17.999 1.00 60.25 122 SER A C 1
ATOM 954 O O . SER A 1 122 ? 5.725 12.813 18.237 1.00 60.25 122 SER A O 1
ATOM 956 N N . GLY A 1 123 ? 4.829 11.296 16.845 1.00 56.59 123 GLY A N 1
ATOM 957 C CA . GLY A 1 123 ? 4.589 12.260 15.767 1.00 56.59 123 GLY A CA 1
ATOM 958 C C . GLY A 1 123 ? 5.877 12.784 15.119 1.00 56.59 123 GLY A C 1
ATOM 959 O O . GLY A 1 123 ? 5.833 13.787 14.416 1.00 56.59 123 GLY A O 1
ATOM 960 N N . VAL A 1 124 ? 7.023 12.136 15.352 1.00 59.78 124 VAL A N 1
ATOM 961 C CA . VAL A 1 124 ? 8.328 12.568 14.836 1.00 59.78 124 VAL A CA 1
ATOM 962 C C . VAL A 1 124 ? 8.650 11.837 13.532 1.00 59.78 124 VAL A C 1
ATOM 964 O O . VAL A 1 124 ? 8.707 10.606 13.501 1.00 59.78 124 VAL A O 1
ATOM 967 N N . ASN A 1 125 ? 8.876 12.586 12.449 1.00 56.94 125 ASN A N 1
ATOM 968 C CA . ASN A 1 125 ? 9.248 12.021 11.146 1.00 56.94 125 ASN A CA 1
ATOM 969 C C . ASN A 1 125 ? 10.753 11.685 11.035 1.00 56.94 125 ASN A C 1
ATOM 971 O O . ASN A 1 125 ? 11.536 11.953 11.949 1.00 56.94 125 ASN A O 1
ATOM 975 N N . LEU A 1 126 ? 11.182 11.122 9.895 1.00 56.41 126 LEU A N 1
ATOM 976 C CA . LEU A 1 126 ? 12.594 10.785 9.636 1.00 56.41 126 LEU A CA 1
ATOM 977 C C . LEU A 1 126 ? 13.555 11.987 9.678 1.00 56.41 126 LEU A C 1
ATOM 979 O O . LEU A 1 126 ? 14.746 11.802 9.904 1.00 56.41 126 LEU A O 1
ATOM 983 N N . ALA A 1 127 ? 13.052 13.208 9.482 1.00 53.47 127 ALA A N 1
ATOM 984 C CA . ALA A 1 127 ? 13.832 14.441 9.564 1.00 53.47 127 ALA A CA 1
ATOM 985 C C . ALA A 1 127 ? 13.887 15.023 10.993 1.00 53.47 127 ALA A C 1
ATOM 987 O O . ALA A 1 127 ? 14.369 16.137 11.182 1.00 53.47 127 ALA A O 1
ATOM 988 N N . GLY A 1 128 ? 13.354 14.316 11.998 1.00 54.50 128 GLY A N 1
ATOM 989 C CA . GLY A 1 128 ? 13.284 14.795 13.382 1.00 54.50 128 GLY A CA 1
ATOM 990 C C . GLY A 1 128 ? 12.222 15.875 13.613 1.00 54.50 128 GLY A C 1
ATOM 991 O O . GLY A 1 128 ? 12.174 16.475 14.684 1.00 54.50 128 GLY A O 1
ATOM 992 N N . THR A 1 129 ? 11.355 16.135 12.629 1.00 51.12 129 THR A N 1
ATOM 993 C CA . THR A 1 129 ? 10.277 17.120 12.753 1.00 51.12 129 THR A CA 1
ATOM 994 C C . THR A 1 129 ? 9.126 16.521 13.549 1.00 51.12 129 THR A C 1
ATOM 996 O O . THR A 1 129 ? 8.573 15.493 13.159 1.00 51.12 129 THR A O 1
ATOM 999 N N . CYS A 1 130 ? 8.747 17.186 14.640 1.00 55.00 130 CYS A N 1
ATOM 1000 C CA . CYS A 1 130 ? 7.558 16.851 15.412 1.00 55.00 130 CYS A CA 1
ATOM 1001 C C . CYS A 1 130 ? 6.319 17.422 14.710 1.00 55.00 130 CYS A C 1
ATOM 1003 O O . CYS A 1 130 ? 6.181 18.638 14.557 1.00 55.00 130 CYS A O 1
ATOM 1005 N N . LEU A 1 131 ? 5.422 16.554 14.250 1.00 54.97 131 LEU A N 1
ATOM 1006 C CA . LEU A 1 131 ? 4.116 16.960 13.755 1.00 54.97 131 LEU A CA 1
ATOM 1007 C C . LEU A 1 131 ? 3.275 17.445 14.943 1.00 54.97 131 LEU A C 1
ATOM 1009 O O . LEU A 1 131 ? 3.188 16.777 15.968 1.00 54.97 131 LEU A O 1
ATOM 1013 N N . ALA A 1 132 ? 2.624 18.605 14.795 1.00 44.12 132 ALA A N 1
ATOM 1014 C CA . ALA A 1 132 ? 1.836 19.257 15.854 1.00 44.12 132 ALA A CA 1
ATOM 1015 C C . ALA A 1 132 ? 0.683 18.394 16.416 1.00 44.12 132 ALA A C 1
ATOM 1017 O O . ALA A 1 132 ? 0.096 18.711 17.446 1.00 44.12 132 ALA A O 1
ATOM 1018 N N . SER A 1 133 ? 0.355 17.300 15.736 1.00 47.66 133 SER A N 1
ATOM 1019 C CA . SER A 1 133 ? -0.491 16.220 16.231 1.00 47.66 133 SER A CA 1
ATOM 1020 C C . SER A 1 133 ? 0.087 14.900 15.725 1.00 47.66 133 SER A C 1
ATOM 1022 O O . SER A 1 133 ? 0.766 14.875 14.697 1.00 47.66 133 SER A O 1
ATOM 1024 N N . SER A 1 134 ? -0.160 13.811 16.457 1.00 58.62 134 SER A N 1
ATOM 1025 C CA . SER A 1 134 ? 0.201 12.443 16.052 1.00 58.62 134 SER A CA 1
ATOM 1026 C C . SER A 1 134 ? -0.153 12.168 14.583 1.00 58.62 134 SER A C 1
ATOM 1028 O O . SER A 1 134 ? -1.044 12.822 14.044 1.00 58.62 134 SER A O 1
ATOM 1030 N N . PHE A 1 135 ? 0.440 11.146 13.960 1.00 57.22 135 PHE A N 1
ATOM 1031 C CA . PHE A 1 135 ? 0.114 10.698 12.595 1.00 57.22 135 PHE A CA 1
ATOM 1032 C C . PHE A 1 135 ? -1.329 10.142 12.455 1.00 57.22 135 PHE A C 1
ATOM 1034 O O . PHE A 1 135 ? -1.528 9.108 11.839 1.00 57.22 135 PHE A O 1
ATOM 1041 N N . ARG A 1 136 ? -2.369 10.745 13.035 1.00 65.38 136 ARG A N 1
ATOM 1042 C CA . ARG A 1 136 ? -3.728 10.187 13.151 1.00 65.38 136 ARG A CA 1
ATOM 1043 C C . ARG A 1 136 ? -4.748 11.049 12.421 1.00 65.38 136 ARG A C 1
ATOM 1045 O O . ARG A 1 136 ? -5.673 11.589 13.022 1.00 65.38 136 ARG A O 1
ATOM 1052 N N . PHE A 1 137 ? -4.576 11.177 11.113 1.00 74.81 137 PHE A N 1
ATOM 1053 C CA . PHE A 1 137 ? -5.544 11.848 10.254 1.00 74.81 137 PHE A CA 1
ATOM 1054 C C . PHE A 1 137 ? -6.201 10.820 9.339 1.00 74.81 137 PHE A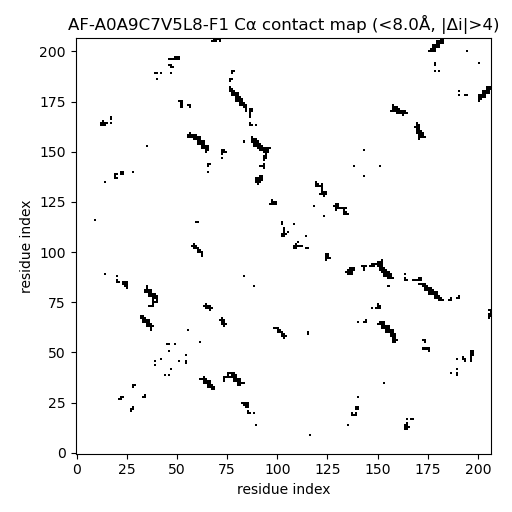 C 1
ATOM 1056 O O . PHE A 1 137 ? -5.517 10.152 8.572 1.00 74.81 137 PHE A O 1
ATOM 1063 N N . LEU A 1 138 ? -7.526 10.698 9.397 1.00 85.38 138 LEU A N 1
ATOM 1064 C CA . LEU A 1 138 ? -8.310 9.883 8.464 1.00 85.38 138 LEU A CA 1
ATOM 1065 C C . LEU A 1 138 ? -9.154 10.810 7.594 1.00 85.38 138 LEU A C 1
ATOM 1067 O O . LEU A 1 138 ? -10.327 11.063 7.867 1.00 85.38 138 LEU A O 1
ATOM 1071 N N . LEU A 1 139 ? -8.530 11.368 6.564 1.00 88.56 139 LEU A N 1
ATOM 1072 C CA . LEU A 1 139 ? -9.220 12.083 5.504 1.00 88.56 139 LEU A CA 1
ATOM 1073 C C . LEU A 1 139 ? -9.914 11.074 4.586 1.00 88.56 139 LEU A C 1
ATOM 1075 O O . LEU A 1 139 ? -9.487 9.926 4.466 1.00 88.56 139 LEU A O 1
ATOM 1079 N N . ASN A 1 140 ? -10.987 11.500 3.924 1.00 90.38 140 ASN A N 1
ATOM 1080 C CA . ASN A 1 140 ? -11.557 10.697 2.846 1.00 90.38 140 ASN A CA 1
ATOM 1081 C C . ASN A 1 140 ? -10.631 10.726 1.605 1.00 90.38 140 ASN A C 1
ATOM 1083 O O . ASN A 1 140 ? -9.870 11.691 1.429 1.00 90.38 140 ASN A O 1
ATOM 1087 N N . PRO A 1 141 ? -10.686 9.695 0.744 1.00 93.31 141 PRO A N 1
ATOM 1088 C CA . PRO A 1 141 ? -9.833 9.599 -0.441 1.00 93.31 141 PRO A CA 1
ATOM 1089 C C . PRO A 1 141 ? -9.937 10.816 -1.369 1.00 93.31 141 PRO A C 1
ATOM 1091 O O . PRO A 1 141 ? -8.927 11.304 -1.873 1.00 93.31 141 PRO A O 1
ATOM 1094 N N . GLU A 1 142 ? -11.139 11.370 -1.547 1.00 92.06 142 GLU A N 1
ATOM 1095 C CA . GLU A 1 142 ? -11.380 12.529 -2.417 1.00 92.06 142 GLU A CA 1
ATOM 1096 C C . GLU A 1 142 ? -10.631 13.764 -1.924 1.00 92.06 142 GLU A C 1
ATOM 1098 O O . GLU A 1 142 ? -10.024 14.485 -2.711 1.00 92.06 142 GLU A O 1
ATOM 1103 N N . THR A 1 143 ? -10.644 13.998 -0.611 1.00 91.00 143 THR A N 1
ATOM 1104 C CA . THR A 1 143 ? -9.956 15.128 0.016 1.00 91.00 143 THR A CA 1
ATOM 1105 C C . THR A 1 143 ? -8.454 15.008 -0.171 1.00 91.00 143 THR A C 1
ATOM 1107 O O . THR A 1 143 ? -7.795 16.020 -0.398 1.00 91.00 143 THR A O 1
ATOM 1110 N N . ILE A 1 144 ? -7.906 13.793 -0.099 1.00 91.75 144 ILE A N 1
ATOM 1111 C CA . ILE A 1 144 ? -6.483 13.562 -0.360 1.00 91.75 144 ILE A CA 1
ATOM 1112 C C . ILE A 1 144 ? -6.179 13.882 -1.809 1.00 91.75 144 ILE A C 1
ATOM 1114 O O . ILE A 1 144 ? -5.330 14.730 -2.061 1.00 91.75 144 ILE A O 1
ATOM 1118 N N . MET A 1 145 ? -6.909 13.294 -2.755 1.00 92.19 145 MET A N 1
ATOM 1119 C CA . MET A 1 145 ? -6.669 13.529 -4.180 1.00 92.19 145 MET A CA 1
ATOM 1120 C C . MET A 1 145 ? -6.838 15.001 -4.573 1.00 92.19 145 MET A C 1
ATOM 1122 O O . MET A 1 145 ? -6.067 15.510 -5.379 1.00 92.19 145 MET A O 1
ATOM 1126 N N . ALA A 1 146 ? -7.803 15.709 -3.982 1.00 91.81 146 ALA A N 1
ATOM 1127 C CA . ALA A 1 146 ? -8.032 17.128 -4.244 1.00 91.81 146 ALA A CA 1
ATOM 1128 C C . ALA A 1 146 ? -6.938 18.037 -3.660 1.00 91.81 146 ALA A C 1
ATOM 1130 O O . ALA A 1 146 ? -6.654 19.090 -4.227 1.00 91.81 146 ALA A O 1
ATOM 1131 N N . LYS A 1 147 ? -6.343 17.657 -2.521 1.00 91.25 147 LYS A N 1
ATOM 1132 C CA . LYS A 1 147 ? -5.325 18.459 -1.820 1.00 91.25 147 LYS A CA 1
ATOM 1133 C C . LYS A 1 147 ? -3.887 18.043 -2.131 1.00 91.25 147 LYS A C 1
ATOM 1135 O O . LYS A 1 147 ? -2.971 18.755 -1.725 1.00 91.25 147 LYS A O 1
ATOM 1140 N N . THR A 1 148 ? -3.682 16.909 -2.800 1.00 90.38 148 THR A N 1
ATOM 1141 C CA . THR A 1 148 ? -2.345 16.441 -3.176 1.00 90.38 148 THR A CA 1
ATOM 1142 C C . THR A 1 148 ? -1.773 17.356 -4.251 1.00 90.38 148 THR A C 1
ATOM 1144 O O . THR A 1 148 ? -2.400 17.564 -5.288 1.00 90.38 148 THR A O 1
ATOM 1147 N N . GLN A 1 149 ? -0.586 17.900 -3.988 1.00 85.38 149 GLN A N 1
ATOM 1148 C CA . GLN A 1 149 ? 0.181 18.667 -4.971 1.00 85.38 149 GLN A CA 1
ATOM 1149 C C . GLN A 1 149 ? 1.158 17.737 -5.693 1.00 85.38 149 GLN A C 1
ATOM 1151 O O . GLN A 1 149 ? 0.968 1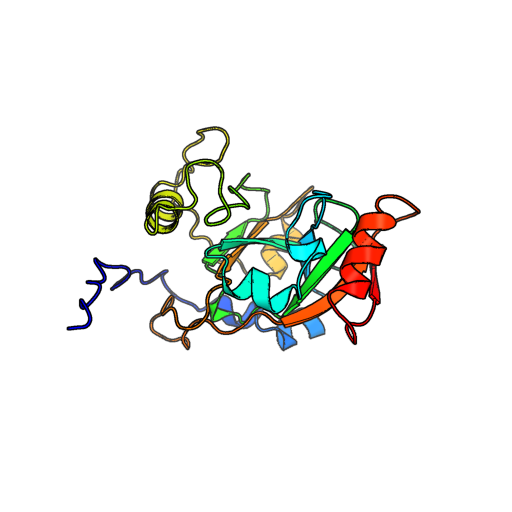7.465 -6.874 1.00 85.38 149 GLN A O 1
ATOM 1156 N N . ASP A 1 150 ? 2.107 17.162 -4.947 1.00 83.62 150 ASP A N 1
ATOM 1157 C CA . ASP A 1 150 ? 3.128 16.265 -5.500 1.00 83.62 150 ASP A CA 1
ATOM 1158 C C . ASP A 1 150 ? 2.870 14.808 -5.097 1.00 83.62 150 ASP A C 1
ATOM 1160 O O . ASP A 1 150 ? 2.472 13.983 -5.918 1.00 83.62 150 ASP A O 1
ATOM 1164 N N . TYR A 1 151 ? 3.025 14.517 -3.802 1.00 85.56 151 TYR A N 1
ATOM 1165 C CA . TYR A 1 151 ? 2.915 13.179 -3.221 1.00 85.56 151 TYR A CA 1
ATOM 1166 C C . TYR A 1 151 ? 1.963 13.179 -2.032 1.00 85.56 151 TYR A C 1
ATOM 1168 O O . TYR A 1 151 ? 1.942 14.126 -1.241 1.00 85.56 151 TYR A O 1
ATOM 1176 N N . ASN A 1 152 ? 1.242 12.076 -1.863 1.00 90.81 152 ASN A N 1
ATOM 1177 C CA . ASN A 1 152 ? 0.456 11.799 -0.667 1.00 90.81 152 ASN A CA 1
ATOM 1178 C C . ASN A 1 152 ? 0.959 10.537 0.036 1.00 90.81 152 ASN A C 1
ATOM 1180 O O . ASN A 1 152 ? 1.713 9.743 -0.535 1.00 90.81 152 ASN A O 1
ATOM 1184 N N . GLU A 1 153 ? 0.536 10.373 1.284 1.00 89.19 153 GLU A N 1
ATOM 1185 C CA . GLU A 1 153 ? 0.907 9.219 2.087 1.00 89.19 153 GLU A CA 1
ATOM 1186 C C . GLU A 1 153 ? -0.306 8.635 2.804 1.00 89.19 153 GLU A C 1
ATOM 1188 O O . GLU A 1 153 ? -1.087 9.337 3.450 1.00 89.19 153 GLU A O 1
ATOM 1193 N N . VAL A 1 154 ? -0.443 7.323 2.679 1.00 91.62 154 VAL A N 1
ATOM 1194 C CA . VAL A 1 154 ? -1.416 6.490 3.371 1.00 91.62 154 VAL A CA 1
ATOM 1195 C C . VAL A 1 154 ? -0.621 5.434 4.129 1.00 91.62 154 VAL A C 1
ATOM 1197 O O . VAL A 1 154 ? 0.103 4.636 3.531 1.00 91.62 154 VAL A O 1
ATOM 1200 N N . LEU A 1 155 ? -0.728 5.447 5.454 1.00 90.00 155 LEU A N 1
ATOM 1201 C CA . LEU A 1 155 ? -0.068 4.476 6.318 1.00 90.00 155 LEU A CA 1
ATOM 1202 C C . LEU A 1 155 ? -1.042 3.351 6.631 1.00 90.00 155 LEU A C 1
ATOM 1204 O O . LEU A 1 155 ? -2.154 3.595 7.113 1.00 90.00 155 LEU A O 1
ATOM 1208 N N . VAL A 1 156 ? -0.608 2.124 6.369 1.00 90.44 156 VAL A N 1
ATOM 1209 C CA . VAL A 1 156 ? -1.435 0.927 6.519 1.00 90.44 156 VAL A CA 1
ATOM 1210 C C . VAL A 1 156 ? -0.720 -0.108 7.369 1.00 90.44 156 VAL A C 1
ATOM 1212 O O . VAL A 1 156 ? 0.495 -0.252 7.286 1.00 90.44 156 VAL A O 1
ATOM 1215 N N . VAL A 1 157 ? -1.467 -0.849 8.173 1.00 88.50 157 VAL A N 1
ATOM 1216 C CA . VAL A 1 157 ? -0.955 -1.964 8.962 1.00 88.50 157 VAL A CA 1
ATOM 1217 C C . VAL A 1 157 ? -0.970 -3.227 8.113 1.00 88.50 157 VAL A C 1
ATOM 1219 O O . VAL A 1 157 ? -2.010 -3.611 7.579 1.00 88.50 157 VAL A O 1
ATOM 1222 N N . GLY A 1 158 ? 0.188 -3.870 7.966 1.00 87.62 158 GLY A N 1
ATOM 1223 C CA . GLY A 1 158 ? 0.317 -5.104 7.189 1.00 87.62 158 GLY A CA 1
ATOM 1224 C C . GLY A 1 158 ? -0.068 -6.352 7.980 1.00 87.62 158 GLY A C 1
ATOM 1225 O O . GLY A 1 158 ? -0.690 -7.272 7.443 1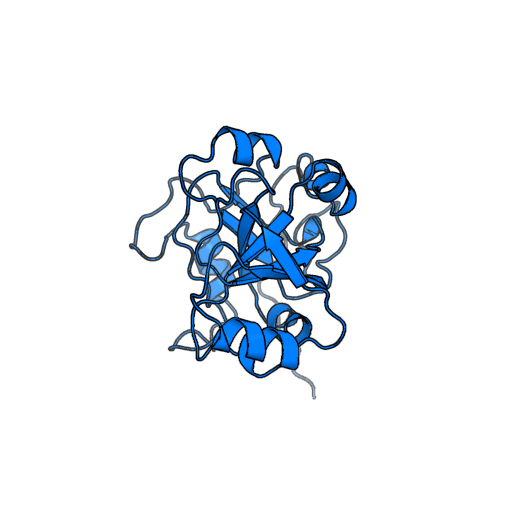.00 87.62 158 GLY A O 1
ATOM 1226 N N . ARG A 1 159 ? 0.263 -6.368 9.276 1.00 85.00 159 ARG A N 1
ATOM 1227 C CA . ARG A 1 159 ? 0.014 -7.499 10.172 1.00 85.00 159 ARG A CA 1
ATOM 1228 C C . ARG A 1 159 ? -1.491 -7.718 10.425 1.00 85.00 159 ARG A C 1
ATOM 1230 O O . ARG A 1 159 ? -2.153 -6.815 10.943 1.00 85.00 159 ARG A O 1
ATOM 1237 N N . PRO A 1 160 ? -2.045 -8.910 10.125 1.00 89.12 160 PRO A N 1
ATOM 1238 C CA . PRO A 1 160 ? -3.445 -9.225 10.406 1.00 89.12 160 PRO A CA 1
ATOM 1239 C C . PRO A 1 160 ? -3.685 -9.530 11.895 1.00 89.12 160 PRO A C 1
ATOM 1241 O O . PRO A 1 160 ? -2.765 -9.892 12.630 1.00 89.12 160 PRO A O 1
ATOM 1244 N N . GLY A 1 161 ? -4.944 -9.450 12.328 1.00 86.12 161 GLY A N 1
ATOM 1245 C CA . GLY A 1 161 ? -5.385 -9.817 13.677 1.00 86.12 161 GLY A CA 1
ATOM 1246 C C . GLY A 1 161 ? -5.251 -8.714 14.732 1.00 86.12 161 GLY A C 1
ATOM 1247 O O . GLY A 1 161 ? -5.398 -8.998 15.919 1.00 86.12 161 GLY A O 1
ATOM 1248 N N . ILE A 1 162 ? -4.984 -7.466 14.336 1.00 81.69 162 ILE A N 1
ATOM 1249 C CA . ILE A 1 162 ? -4.825 -6.327 15.252 1.00 81.69 162 ILE A CA 1
ATOM 1250 C C . ILE A 1 162 ? -6.140 -5.549 15.359 1.00 81.69 162 ILE A C 1
ATOM 1252 O O . ILE A 1 162 ? -6.767 -5.216 14.356 1.00 81.69 162 ILE A O 1
ATOM 1256 N N . LYS A 1 163 ? -6.570 -5.216 16.582 1.00 83.50 163 LYS A N 1
ATOM 1257 C CA . LYS A 1 163 ? -7.739 -4.354 16.819 1.00 83.50 163 LYS A CA 1
ATOM 1258 C C . LYS A 1 163 ? -7.319 -2.885 16.821 1.00 83.50 163 LYS A C 1
ATOM 1260 O O . LYS A 1 163 ? -6.703 -2.435 17.781 1.00 83.50 163 LYS A O 1
ATOM 1265 N N . LEU A 1 164 ? -7.667 -2.153 15.762 1.00 81.00 164 LEU A N 1
ATOM 1266 C CA . LEU A 1 164 ? -7.338 -0.725 15.617 1.00 81.00 164 LEU A CA 1
ATOM 1267 C C . LEU A 1 164 ? -8.517 0.208 15.919 1.00 81.00 164 LEU A C 1
ATOM 1269 O O . LEU A 1 164 ? -8.331 1.283 16.481 1.00 81.00 164 LEU A O 1
ATOM 1273 N N . TYR A 1 165 ? -9.736 -0.218 15.589 1.00 82.62 165 TYR A N 1
ATOM 1274 C CA . TYR A 1 165 ? -10.958 0.559 15.787 1.00 82.62 165 TYR A CA 1
ATOM 1275 C C . TYR A 1 165 ? -11.984 -0.283 16.536 1.00 82.62 165 TYR A C 1
ATOM 1277 O O . TYR A 1 165 ? -12.126 -1.479 16.275 1.00 82.62 165 TYR A O 1
ATOM 1285 N N . GLN A 1 166 ? -12.715 0.334 17.463 1.00 78.88 166 GLN A N 1
ATOM 1286 C CA . GLN A 1 166 ? -13.704 -0.362 18.286 1.00 78.88 166 GLN A CA 1
ATOM 1287 C C . GLN A 1 166 ? -14.805 -1.012 17.431 1.00 78.88 166 GLN A C 1
ATOM 1289 O O . GLN A 1 166 ? -15.100 -2.193 17.630 1.00 78.88 166 GLN A O 1
ATOM 1294 N N . ASP A 1 167 ? -15.291 -0.293 16.417 1.00 84.50 167 ASP A N 1
ATOM 1295 C CA . ASP A 1 167 ? -16.459 -0.683 15.613 1.00 84.50 167 ASP A CA 1
ATOM 1296 C C . ASP A 1 167 ? -16.119 -1.367 14.277 1.00 84.50 167 ASP A C 1
ATOM 1298 O O . ASP A 1 167 ? -17.019 -1.701 13.515 1.00 84.50 167 ASP A O 1
ATOM 1302 N N . TYR A 1 168 ? -14.835 -1.602 13.980 1.00 86.31 168 TYR A N 1
ATOM 1303 C CA . TYR A 1 168 ? -14.406 -2.350 12.785 1.00 86.31 168 TYR A CA 1
ATOM 1304 C C . TYR A 1 168 ? -13.823 -3.716 13.159 1.00 86.31 168 TYR A C 1
ATOM 1306 O O . TYR A 1 168 ? -13.381 -3.900 14.298 1.00 86.31 168 TYR A O 1
ATOM 1314 N N . PRO A 1 169 ? -13.789 -4.688 12.230 1.00 91.56 169 PRO A N 1
ATOM 1315 C CA . PRO A 1 169 ? -13.079 -5.946 12.441 1.00 91.56 169 PRO A CA 1
ATOM 1316 C C . PRO A 1 169 ? -11.584 -5.734 12.736 1.00 91.56 169 PRO A C 1
ATOM 1318 O O . PRO A 1 169 ? -11.038 -4.635 12.623 1.00 91.56 169 PRO A O 1
ATOM 1321 N N . HIS A 1 170 ? -10.915 -6.810 13.153 1.00 90.44 170 HIS A N 1
ATOM 1322 C CA . HIS A 1 170 ? -9.455 -6.829 13.216 1.00 90.44 170 HIS A CA 1
ATOM 1323 C C . HIS A 1 170 ? -8.849 -6.571 11.831 1.00 90.44 170 HIS A C 1
ATOM 1325 O O . HIS A 1 170 ? -9.489 -6.838 10.812 1.00 90.44 170 HIS A O 1
ATOM 1331 N N . THR A 1 171 ? -7.604 -6.094 11.798 1.00 92.06 171 THR A N 1
ATOM 1332 C CA . THR A 1 171 ? -6.843 -5.999 10.552 1.00 92.06 171 THR A CA 1
ATOM 1333 C C . THR A 1 171 ? -6.823 -7.336 9.827 1.00 92.06 171 THR A C 1
ATOM 1335 O O . THR A 1 171 ? -6.733 -8.404 10.441 1.00 92.06 171 THR A O 1
ATOM 1338 N N . GLU A 1 172 ? -6.895 -7.278 8.508 1.00 96.50 172 GLU A N 1
ATOM 1339 C CA . GLU A 1 172 ? -6.908 -8.452 7.643 1.00 96.50 172 GLU A CA 1
ATOM 1340 C C . GLU A 1 172 ? -5.678 -8.474 6.736 1.00 96.50 172 GLU A C 1
ATOM 1342 O O . GLU A 1 172 ? -4.842 -7.568 6.757 1.00 96.50 172 GLU A O 1
ATOM 1347 N N . LYS A 1 173 ? -5.516 -9.558 5.974 1.00 96.38 173 LYS A N 1
ATOM 1348 C CA . LYS A 1 173 ? -4.401 -9.677 5.033 1.00 96.38 173 LYS A CA 1
ATOM 1349 C C . LYS A 1 173 ? -4.569 -8.663 3.901 1.00 96.38 173 LYS A C 1
ATOM 1351 O O . LYS A 1 173 ? -5.652 -8.536 3.341 1.00 96.38 173 LYS A O 1
ATOM 1356 N N . ILE A 1 174 ? -3.478 -7.995 3.541 1.00 97.56 174 ILE A N 1
ATOM 1357 C CA . ILE A 1 174 ? -3.407 -7.168 2.335 1.00 97.56 174 ILE A CA 1
ATOM 1358 C C . ILE A 1 174 ? -3.189 -8.083 1.128 1.00 97.56 174 ILE A C 1
ATOM 1360 O O . ILE A 1 174 ? -2.275 -8.911 1.138 1.00 97.56 174 ILE A O 1
ATOM 1364 N N . GLU A 1 175 ? -4.000 -7.905 0.086 1.00 98.00 175 GLU A N 1
ATOM 1365 C CA . GLU A 1 175 ? -3.842 -8.619 -1.184 1.00 98.00 175 GLU A CA 1
ATOM 1366 C C . GLU A 1 175 ? -3.086 -7.767 -2.203 1.00 98.00 175 GLU A C 1
ATOM 1368 O O . GLU A 1 175 ? -3.268 -6.547 -2.278 1.00 98.00 175 GLU A O 1
ATOM 1373 N N . VAL A 1 176 ? -2.302 -8.417 -3.060 1.00 97.75 176 VAL A N 1
ATOM 1374 C CA . VAL A 1 176 ? -1.727 -7.754 -4.235 1.00 97.75 176 VAL A CA 1
ATOM 1375 C C . VAL A 1 176 ? -2.681 -7.919 -5.410 1.00 97.75 176 VAL A C 1
ATOM 1377 O O . VAL A 1 176 ? -2.896 -9.023 -5.908 1.00 97.75 176 VAL A O 1
ATOM 1380 N N . TRP A 1 177 ? -3.234 -6.807 -5.895 1.00 97.19 177 TRP A N 1
ATOM 1381 C CA . TRP A 1 177 ? -4.144 -6.828 -7.036 1.00 97.19 177 TRP A CA 1
ATOM 1382 C C . TRP A 1 177 ? -3.397 -6.795 -8.366 1.00 97.19 177 TRP A C 1
ATOM 1384 O O . TRP A 1 177 ? -3.634 -7.639 -9.236 1.00 97.19 177 TRP A O 1
ATOM 1394 N N . HIS A 1 178 ? -2.470 -5.845 -8.506 1.00 96.69 178 HIS A N 1
ATOM 1395 C CA . HIS A 1 178 ? -1.674 -5.671 -9.715 1.00 96.69 178 HIS A CA 1
ATOM 1396 C C . HIS A 1 178 ? -0.220 -5.339 -9.405 1.00 96.69 178 HIS A C 1
ATOM 1398 O O . HIS A 1 178 ? 0.079 -4.656 -8.428 1.00 96.69 178 HIS A O 1
ATOM 1404 N N . ILE A 1 179 ? 0.673 -5.759 -10.297 1.00 95.19 179 ILE A N 1
ATOM 1405 C CA . ILE A 1 179 ? 2.014 -5.182 -10.403 1.00 95.19 179 ILE A CA 1
ATOM 1406 C C . ILE A 1 179 ? 1.904 -3.989 -11.348 1.00 95.19 179 ILE A C 1
ATOM 1408 O O . ILE A 1 179 ? 1.455 -4.130 -12.487 1.00 95.19 179 ILE A O 1
ATOM 1412 N N . CYS A 1 180 ? 2.276 -2.814 -10.867 1.00 91.25 180 CYS A N 1
ATOM 1413 C CA . CYS A 1 180 ? 2.157 -1.561 -11.594 1.00 91.25 180 CYS A CA 1
ATOM 1414 C C . CYS A 1 180 ? 3.525 -1.082 -12.066 1.00 91.25 180 CYS A C 1
ATOM 1416 O O . CYS A 1 180 ? 4.508 -1.190 -11.332 1.00 91.25 180 CYS A O 1
ATOM 1418 N N . ARG A 1 181 ? 3.553 -0.504 -13.268 1.00 88.94 181 ARG A N 1
ATOM 1419 C CA . ARG A 1 181 ? 4.656 0.327 -13.750 1.00 88.94 181 ARG A CA 1
ATOM 1420 C C . ARG A 1 181 ? 4.150 1.678 -14.263 1.00 88.94 181 ARG A C 1
ATOM 1422 O O . ARG A 1 181 ? 3.026 1.739 -14.766 1.00 88.94 181 ARG A O 1
ATOM 1429 N N . THR A 1 182 ? 4.967 2.721 -14.168 1.00 81.19 182 THR A N 1
ATOM 1430 C CA . THR A 1 182 ? 4.709 4.052 -14.739 1.00 81.19 182 THR A CA 1
ATOM 1431 C C . THR A 1 182 ? 5.843 4.444 -15.689 1.00 81.19 182 THR A C 1
ATOM 1433 O O . THR A 1 182 ? 7.012 4.229 -15.378 1.00 81.19 182 THR A O 1
ATOM 1436 N N . GLY A 1 183 ? 5.510 5.007 -16.856 1.00 67.88 183 GLY A N 1
ATOM 1437 C CA . GLY A 1 183 ? 6.493 5.493 -17.840 1.00 67.88 183 GLY A CA 1
ATOM 1438 C C . GLY A 1 183 ? 7.290 4.419 -18.606 1.00 67.88 183 GLY A C 1
ATOM 1439 O O . GLY A 1 183 ? 6.941 3.234 -18.600 1.00 67.88 183 GLY A O 1
ATOM 1440 N N . GLU A 1 184 ? 8.348 4.861 -19.305 1.00 54.91 184 GLU A N 1
ATOM 1441 C CA . GLU A 1 184 ? 9.236 4.016 -20.119 1.00 54.91 184 GLU A CA 1
ATOM 1442 C C . GLU A 1 184 ? 10.518 3.588 -19.366 1.00 54.91 184 GLU A C 1
ATOM 1444 O O . GLU A 1 184 ? 11.194 4.385 -18.721 1.00 54.91 184 GLU A O 1
ATOM 1449 N N . GLU A 1 185 ? 10.810 2.287 -19.472 1.00 56.97 185 GLU A N 1
ATOM 1450 C CA . GLU A 1 185 ? 12.101 1.579 -19.340 1.00 56.97 185 GLU A CA 1
ATOM 1451 C C . GLU A 1 185 ? 12.977 1.660 -18.074 1.00 56.97 185 GLU A C 1
ATOM 1453 O O . GLU A 1 185 ? 13.968 0.931 -18.007 1.00 56.97 185 GLU A O 1
ATOM 1458 N N . TYR A 1 186 ? 12.631 2.402 -17.024 1.00 61.59 186 TYR A N 1
ATOM 1459 C CA . TYR A 1 186 ? 13.390 2.320 -15.762 1.00 61.59 186 TYR A CA 1
ATOM 1460 C C . TYR A 1 186 ? 12.860 1.211 -14.831 1.00 61.59 186 TYR A C 1
ATOM 1462 O O . TYR A 1 186 ? 11.658 0.965 -14.753 1.00 61.59 186 TYR A O 1
ATOM 1470 N N . ASP A 1 187 ? 13.774 0.529 -14.129 1.00 76.19 187 ASP A N 1
ATOM 1471 C CA . ASP A 1 187 ? 13.515 -0.549 -13.154 1.00 76.19 187 ASP A CA 1
ATOM 1472 C C . ASP A 1 187 ? 12.980 -1.881 -13.728 1.00 76.19 187 ASP A C 1
ATOM 1474 O O . ASP A 1 187 ? 12.256 -2.626 -13.059 1.00 76.19 187 ASP A O 1
ATOM 1478 N N . VAL A 1 188 ? 13.384 -2.234 -14.957 1.00 85.94 188 VAL A N 1
ATOM 1479 C CA . VAL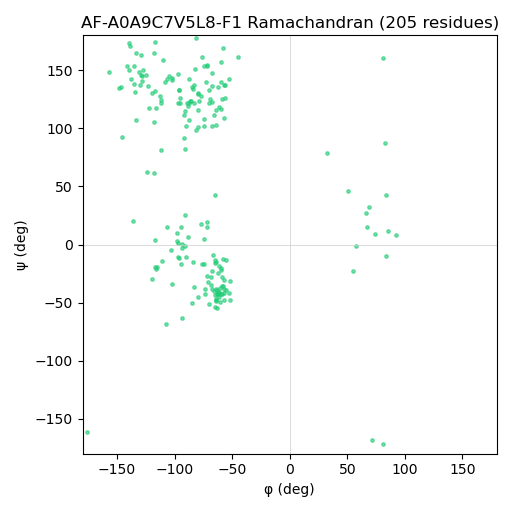 A 1 188 ? 13.019 -3.511 -15.609 1.00 85.94 188 VAL A CA 1
ATOM 1480 C C . VAL A 1 188 ? 13.345 -4.727 -14.737 1.00 85.94 188 VAL A C 1
ATOM 1482 O O . VAL A 1 188 ? 12.512 -5.627 -14.645 1.00 85.94 188 VAL A O 1
ATOM 1485 N N . ASP A 1 189 ? 14.503 -4.751 -14.067 1.00 89.62 189 ASP A N 1
ATOM 1486 C CA . ASP A 1 189 ? 14.883 -5.869 -13.188 1.00 89.62 189 ASP A CA 1
ATOM 1487 C C . ASP A 1 189 ? 13.930 -6.008 -11.992 1.00 89.62 189 ASP A C 1
ATOM 1489 O O . ASP A 1 189 ? 13.383 -7.084 -11.750 1.00 89.62 189 ASP A O 1
ATOM 1493 N N . ILE A 1 190 ? 13.636 -4.900 -11.302 1.00 90.12 190 ILE A N 1
ATOM 1494 C CA . ILE A 1 190 ? 12.672 -4.867 -10.191 1.00 90.12 190 ILE A CA 1
ATOM 1495 C C . ILE A 1 190 ? 11.310 -5.368 -10.674 1.00 90.12 190 ILE A C 1
ATOM 1497 O O . ILE A 1 190 ? 10.700 -6.231 -10.043 1.00 90.12 190 ILE A O 1
ATOM 1501 N N . TYR A 1 191 ? 10.838 -4.869 -11.817 1.00 92.00 191 TYR A N 1
ATOM 1502 C CA . TYR A 1 191 ? 9.561 -5.282 -12.389 1.00 92.00 191 TYR A CA 1
ATOM 1503 C C . TYR A 1 191 ? 9.533 -6.776 -12.732 1.00 92.00 191 TYR A C 1
ATOM 1505 O O . TYR A 1 191 ? 8.565 -7.470 -12.411 1.00 92.00 191 TYR A O 1
ATOM 1513 N N . GLN A 1 192 ? 10.589 -7.297 -13.358 1.00 93.31 192 GLN A N 1
ATOM 1514 C CA . GLN A 1 192 ? 10.694 -8.714 -13.702 1.00 93.31 192 GLN A CA 1
ATOM 1515 C C . GLN A 1 192 ? 10.733 -9.594 -12.451 1.00 93.31 192 GLN A C 1
ATOM 1517 O O . GLN A 1 192 ? 9.965 -10.554 -12.366 1.00 93.31 192 GLN A O 1
ATOM 1522 N N . ARG A 1 193 ? 11.545 -9.241 -11.452 1.00 95.00 193 ARG A N 1
ATOM 1523 C CA . ARG A 1 193 ? 11.630 -9.972 -10.181 1.00 95.00 193 ARG A CA 1
ATOM 1524 C C . ARG A 1 193 ? 10.308 -9.950 -9.421 1.00 95.00 193 ARG A C 1
ATOM 1526 O O . ARG A 1 193 ? 9.846 -11.005 -8.994 1.00 95.00 193 ARG A O 1
ATOM 1533 N N . LEU A 1 194 ? 9.615 -8.807 -9.361 1.00 94.12 194 LE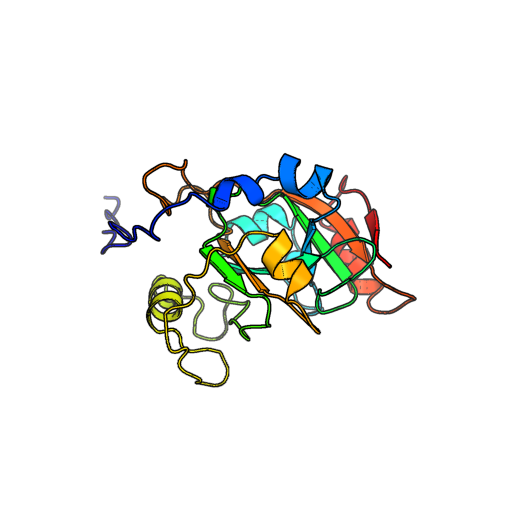U A N 1
ATOM 1534 C CA . LEU A 1 194 ? 8.264 -8.742 -8.786 1.00 94.12 194 LEU A CA 1
ATOM 1535 C C . LEU A 1 194 ? 7.293 -9.697 -9.484 1.00 94.12 194 LEU A C 1
ATOM 1537 O O . LEU A 1 194 ? 6.505 -10.361 -8.808 1.00 94.12 194 LEU A O 1
ATOM 1541 N N . ARG A 1 195 ? 7.341 -9.790 -10.818 1.00 95.62 195 ARG A N 1
ATOM 1542 C CA . ARG A 1 195 ? 6.489 -10.719 -11.577 1.00 95.62 195 ARG A CA 1
ATOM 1543 C C . ARG A 1 195 ? 6.812 -12.178 -11.282 1.00 95.62 195 ARG A C 1
ATOM 1545 O O . ARG A 1 195 ? 5.885 -12.974 -11.158 1.00 95.62 195 ARG A O 1
ATOM 1552 N N . LEU A 1 196 ? 8.093 -12.519 -11.158 1.00 97.06 196 LEU A N 1
ATOM 1553 C CA . LEU A 1 196 ? 8.533 -13.874 -10.824 1.00 97.06 196 LEU A CA 1
ATOM 1554 C C . LEU A 1 196 ? 8.084 -14.283 -9.415 1.00 97.06 196 LEU A C 1
ATOM 1556 O O . LEU A 1 196 ? 7.556 -15.378 -9.237 1.00 97.06 196 LEU A O 1
ATOM 1560 N N . CYS A 1 197 ? 8.219 -13.391 -8.432 1.00 96.19 197 CYS A N 1
ATOM 1561 C CA . CYS A 1 197 ? 7.838 -13.659 -7.042 1.00 96.19 197 CYS A CA 1
ATOM 1562 C C . CYS A 1 197 ? 6.317 -13.660 -6.806 1.00 96.19 197 CYS A C 1
ATOM 1564 O O . CYS A 1 197 ? 5.847 -14.183 -5.793 1.00 96.19 197 CYS A O 1
ATOM 1566 N N . ASN A 1 198 ? 5.526 -13.098 -7.725 1.00 97.00 198 ASN A N 1
ATOM 1567 C CA . ASN A 1 198 ? 4.071 -12.989 -7.598 1.00 97.00 198 ASN A CA 1
ATOM 1568 C C . ASN A 1 198 ? 3.351 -13.626 -8.801 1.00 97.00 198 ASN A C 1
ATOM 1570 O O . ASN A 1 198 ? 2.631 -12.937 -9.535 1.00 97.00 198 ASN A O 1
ATOM 1574 N N . PRO A 1 199 ? 3.507 -14.949 -9.013 1.00 96.56 199 PRO A N 1
ATOM 1575 C CA . PRO A 1 199 ? 2.872 -15.631 -10.132 1.00 96.56 199 PRO A CA 1
ATOM 1576 C C . PRO A 1 199 ? 1.346 -15.497 -10.049 1.00 96.56 199 PRO A C 1
ATOM 1578 O O . PRO A 1 199 ? 0.751 -15.564 -8.969 1.00 96.56 199 PRO A O 1
ATOM 1581 N N . GLY A 1 200 ? 0.715 -15.281 -11.206 1.00 95.62 200 GLY A N 1
ATOM 1582 C CA . GLY A 1 200 ? -0.735 -15.098 -11.336 1.00 95.62 200 GLY A CA 1
ATOM 1583 C C . GLY A 1 200 ? -1.244 -13.676 -11.066 1.00 95.62 200 GLY A C 1
ATOM 1584 O O . GLY A 1 200 ? -2.395 -13.382 -11.390 1.00 95.62 200 GLY A O 1
ATOM 1585 N N . VAL A 1 201 ? -0.411 -12.770 -10.542 1.00 97.38 201 VAL A N 1
ATOM 1586 C CA . VAL A 1 201 ? -0.779 -11.357 -10.388 1.0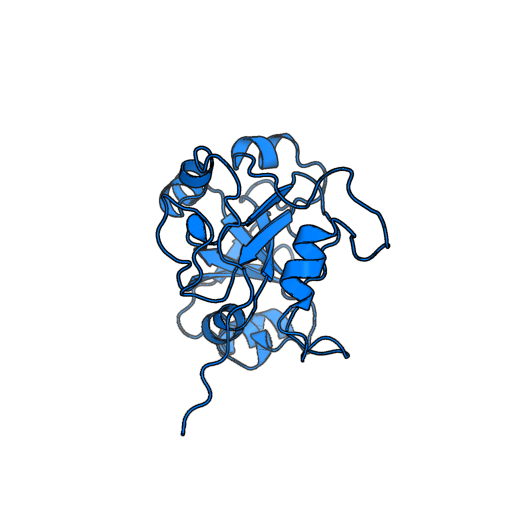0 97.38 201 VAL A CA 1
ATOM 1587 C C . VAL A 1 201 ? -0.687 -10.652 -11.742 1.00 97.38 201 VAL A C 1
ATOM 1589 O O . VAL A 1 201 ? 0.326 -10.722 -12.440 1.00 97.38 201 VAL A O 1
ATOM 1592 N N . ARG A 1 202 ? -1.765 -9.967 -12.133 1.00 96.62 202 ARG A N 1
ATOM 1593 C CA . ARG A 1 202 ? -1.823 -9.220 -13.398 1.00 96.62 202 ARG A CA 1
ATOM 1594 C C . ARG A 1 202 ? -0.960 -7.962 -13.336 1.00 96.62 202 ARG A C 1
ATOM 1596 O O . ARG A 1 202 ? -0.760 -7.384 -12.272 1.00 96.62 202 ARG A O 1
ATOM 1603 N N . THR A 1 203 ? -0.498 -7.508 -14.493 1.00 93.25 203 THR A N 1
ATOM 1604 C CA . THR A 1 203 ? 0.307 -6.291 -14.625 1.00 93.25 203 THR A CA 1
ATOM 1605 C C . THR A 1 203 ? -0.519 -5.154 -15.210 1.00 93.25 203 THR A C 1
ATOM 1607 O O . THR A 1 203 ? -1.340 -5.393 -16.096 1.00 93.25 203 THR A O 1
ATOM 1610 N N . VAL A 1 204 ? -0.266 -3.925 -14.773 1.00 91.38 204 VAL A N 1
ATOM 1611 C CA . VAL A 1 204 ? -0.918 -2.717 -15.290 1.00 91.38 204 VAL A CA 1
ATOM 1612 C C . VAL A 1 204 ? 0.108 -1.613 -15.527 1.00 91.38 204 VAL A C 1
ATOM 1614 O O . VAL A 1 204 ? 1.161 -1.578 -14.887 1.00 91.38 204 VAL A O 1
ATOM 1617 N N . VAL A 1 205 ? -0.206 -0.717 -16.458 1.00 87.44 205 VAL A N 1
ATOM 1618 C CA . VAL A 1 205 ? 0.536 0.525 -16.671 1.00 87.44 205 VAL A CA 1
ATOM 1619 C C . VAL A 1 205 ? -0.367 1.676 -16.260 1.00 87.44 205 VAL A C 1
ATOM 1621 O O . VAL A 1 205 ? -1.490 1.771 -16.756 1.00 87.44 205 VAL A O 1
ATOM 1624 N N . LEU A 1 206 ? 0.105 2.512 -15.339 1.00 80.62 206 LEU A N 1
ATOM 1625 C CA . LEU A 1 206 ? -0.545 3.777 -15.008 1.00 80.62 206 LEU A CA 1
ATOM 1626 C C . LEU A 1 206 ? 0.228 4.914 -15.688 1.00 80.62 206 LEU A C 1
ATOM 1628 O O . LEU A 1 206 ? 1.453 4.840 -15.807 1.00 80.62 206 LEU A O 1
ATOM 1632 N N . ALA A 1 207 ? -0.513 5.904 -16.187 1.00 65.56 207 ALA A N 1
ATOM 1633 C CA . ALA A 1 207 ? 0.014 7.089 -16.858 1.00 65.56 207 ALA A CA 1
ATOM 1634 C C . ALA A 1 207 ? 0.176 8.250 -15.872 1.00 65.56 207 ALA A C 1
ATOM 1636 O O . ALA A 1 207 ? -0.676 8.368 -14.956 1.00 65.56 207 ALA A O 1
#

Foldseek 3Di:
DDDPPDDPDVPDPALPDCPQLVLVQLVNCVVVQKFKKADDDDPPDVLLVAAVLVVLQQFFKAKTFIAGQVGGLGPYFWTFTKRFRSQFWFAKWLDDLQADRQQCPDDVRVPPPCPVVCQQQQCQHPVRDRDPHGRGDRDRSVVSVVSRDRHIIIMGGQHFDDRNHPPDDTGDGMDGQEIEGEDDDPPPSVSVSSCVNHPPHYYDYGD

Organism: NCBI:txid82995